Protein AF-A0A4V1ST97-F1 (afdb_monomer)

Foldseek 3Di:
DPPPVVVVVVVVVVVVVLVLLLLLLLVQCVVQNLVRDDLCSSCVSSVHHSVVVCVVPVDSLRSSLVLLVVLLVVLVVLLVVLLVDDALLSSLLSSLVVLLVQVLCVVVVNGGDGRPCLSLLQHDPPSSVVSVVSVVVSLVSLLCSHPDDPDDVSSVVSSVLSVVSVVVSSCCVVCVVVDDSVCSVVVSVVVSVCSVPNPDDPPDDLDEDADDQDDDDDDPLLLLLLQLQVVQCSRNNLVGRDCCNSCVVVVHDSVSCCVRDVDSVRSVVVSVVVLVVLLVSLLVVLVVDDDDPVRSVSNSVVNSVVCCPDPNRD

Solvent-accessible surface area (backbone atoms only — not comparable to full-atom values): 17421 Å² total; per-residue (Å²): 142,76,62,68,67,54,56,53,52,51,53,53,52,52,48,54,50,51,52,48,50,33,36,30,40,10,52,38,24,66,77,47,37,61,85,61,44,50,60,61,60,30,15,57,72,66,77,45,52,47,69,64,49,48,69,81,31,87,43,68,65,56,44,45,50,53,19,43,51,52,33,52,53,50,55,44,51,44,47,55,61,13,59,73,41,95,45,44,66,58,11,52,48,41,36,49,50,58,48,51,54,48,55,43,33,35,76,71,68,78,44,71,62,65,30,63,68,68,49,51,64,55,47,59,82,70,59,28,59,54,54,51,51,52,49,52,49,45,51,52,53,51,23,42,42,73,48,86,60,92,47,68,69,47,46,53,52,33,45,52,51,30,49,56,52,51,54,52,60,72,49,38,74,81,57,51,78,82,52,58,74,88,46,45,67,60,52,50,53,53,51,50,49,39,73,74,61,51,89,64,62,92,90,68,75,97,75,54,59,73,64,84,81,85,70,84,82,61,62,71,71,52,48,53,50,38,40,47,42,46,41,38,28,73,43,38,36,71,89,58,43,40,69,60,55,40,22,54,75,70,75,47,52,64,68,62,47,59,76,72,42,90,44,72,67,57,47,51,52,49,34,52,49,54,56,49,50,55,52,50,52,39,48,53,53,28,70,72,44,88,79,52,76,64,51,30,50,46,13,29,51,50,28,53,49,50,44,48,76,38,94,86,25,94

pLDDT: mean 91.33, std 8.88, range [42.25, 98.75]

Secondary structure (DSSP, 8-state):
--SHHHHHHHHHHHHHHHHHHHHHHHHHHHHH-TTT--HHHHHHHTT--HHHHHHH-SSHHHHHHHHHHHHHHHHHHHHHHHHTSSSHHHHHHHHHHHHHHHHHHHHTTSS-PPPPGGGGGGSPTTHHHHHHHHHHHHHHHHHHTT---SSHHHHHHHHHHHHHHHHHHHHHHHHHTTS-GGGHHHHHHHHHHHHHH-SSPTT----PPPP--------HHHHHHHHHHHHHHHHHHHHH--HHHHHHHTT--HHHHHTT-S-HHHHHHHHHHHHHHHHHHHHHHHHHSSS-HHHHHHHHHHHHHHHHHSTT--

Structure (mmCIF, N/CA/C/O backbone):
data_AF-A0A4V1ST97-F1
#
_entry.id   AF-A0A4V1ST97-F1
#
loop_
_atom_site.group_PDB
_atom_site.id
_atom_site.type_symbol
_atom_site.label_atom_id
_atom_site.label_alt_id
_atom_site.label_comp_id
_atom_site.label_asym_id
_atom_site.label_entity_id
_atom_site.label_seq_id
_atom_site.pdbx_PDB_ins_code
_atom_site.Cartn_x
_atom_site.Cartn_y
_atom_site.Cartn_z
_atom_site.occupancy
_atom_site.B_iso_or_equiv
_atom_site.auth_seq_id
_atom_site.auth_comp_id
_atom_site.auth_asym_id
_atom_site.auth_atom_id
_atom_site.pdbx_PDB_model_num
ATOM 1 N N . MET A 1 1 ? -16.572 -13.196 47.255 1.00 42.25 1 MET A N 1
ATOM 2 C CA . MET A 1 1 ? -15.752 -13.273 46.024 1.00 42.25 1 MET A CA 1
ATOM 3 C C . MET A 1 1 ? -16.662 -13.083 44.815 1.00 42.25 1 MET A C 1
ATOM 5 O O . MET A 1 1 ? -17.379 -14.012 44.498 1.00 42.25 1 MET A O 1
ATOM 9 N N . ASN A 1 2 ? -16.751 -11.876 44.236 1.00 53.81 2 ASN A N 1
ATOM 10 C CA . ASN A 1 2 ? -17.522 -11.606 42.994 1.00 53.81 2 ASN A CA 1
ATOM 11 C C . ASN A 1 2 ? -17.154 -10.260 42.313 1.00 53.81 2 ASN A C 1
ATOM 13 O O . ASN A 1 2 ? -17.861 -9.780 41.429 1.00 53.81 2 ASN A O 1
ATOM 17 N N . ALA A 1 3 ? -16.078 -9.605 42.764 1.00 52.62 3 ALA A N 1
ATOM 18 C CA . ALA A 1 3 ? -15.623 -8.306 42.267 1.00 52.62 3 ALA A CA 1
ATOM 19 C C . ALA A 1 3 ? -14.627 -8.368 41.082 1.00 52.62 3 ALA A C 1
ATOM 21 O O . ALA A 1 3 ? -14.776 -7.533 40.190 1.00 52.62 3 ALA A O 1
ATOM 22 N N . PRO A 1 4 ? -13.660 -9.315 41.006 1.00 54.69 4 PRO A N 1
ATOM 23 C CA . PRO A 1 4 ? -12.694 -9.322 39.901 1.00 54.69 4 PRO A CA 1
ATOM 24 C C . PRO A 1 4 ? -13.344 -9.649 38.544 1.00 54.69 4 PRO A C 1
ATOM 26 O O . PRO A 1 4 ? -13.102 -8.928 37.579 1.00 54.69 4 PRO A O 1
ATOM 29 N N . ASP A 1 5 ? -14.278 -10.608 38.492 1.00 54.38 5 ASP A N 1
ATOM 30 C CA . ASP A 1 5 ? -14.970 -11.002 37.249 1.00 54.38 5 ASP A CA 1
ATOM 31 C C . ASP A 1 5 ? -15.802 -9.873 36.617 1.00 54.38 5 ASP A C 1
ATOM 33 O O . ASP A 1 5 ? -15.864 -9.733 35.393 1.00 54.38 5 ASP A O 1
ATOM 37 N N . LYS A 1 6 ? -16.439 -9.017 37.432 1.00 53.97 6 LYS A N 1
ATOM 38 C CA . LYS A 1 6 ? -17.244 -7.894 36.917 1.00 53.97 6 LYS A CA 1
ATOM 39 C C . LYS A 1 6 ? -16.376 -6.794 36.310 1.00 53.97 6 LYS A C 1
ATOM 41 O O . LYS A 1 6 ? -16.739 -6.267 35.259 1.00 53.97 6 LYS A O 1
ATOM 46 N N . ILE A 1 7 ? -15.242 -6.474 36.934 1.00 62.41 7 ILE A N 1
ATOM 47 C CA . ILE A 1 7 ? -14.297 -5.466 36.427 1.00 62.41 7 ILE A CA 1
ATOM 48 C C . ILE A 1 7 ? -13.662 -5.964 35.123 1.00 62.41 7 ILE A C 1
ATOM 50 O O . ILE A 1 7 ? -13.643 -5.235 34.133 1.00 62.41 7 ILE A O 1
ATOM 54 N N . GLU A 1 8 ? -13.250 -7.232 35.078 1.00 61.81 8 GLU A N 1
ATOM 55 C CA . GLU A 1 8 ? -12.668 -7.844 33.882 1.00 61.81 8 GLU A CA 1
ATOM 56 C C . GLU A 1 8 ? -13.669 -7.906 32.711 1.00 61.81 8 GLU A C 1
ATOM 58 O O . GLU A 1 8 ? -13.323 -7.590 31.569 1.00 61.81 8 GLU A O 1
ATOM 63 N N . SER A 1 9 ? -14.943 -8.216 32.989 1.00 69.44 9 SER A N 1
ATOM 64 C CA . SER A 1 9 ? -16.011 -8.206 31.977 1.00 69.44 9 SER A CA 1
ATOM 65 C C . SER A 1 9 ? -16.294 -6.806 31.405 1.00 69.44 9 SER A C 1
ATOM 67 O O . SER A 1 9 ? -16.550 -6.662 30.205 1.00 69.44 9 SER A O 1
ATOM 69 N N . GLY A 1 10 ? -16.204 -5.762 32.240 1.00 73.94 10 GLY A N 1
ATOM 70 C CA . GLY A 1 10 ? -16.387 -4.367 31.836 1.00 73.94 10 GLY A CA 1
ATOM 71 C C . GLY A 1 10 ? -15.286 -3.897 30.886 1.00 73.94 10 GLY A C 1
ATOM 72 O O . GLY A 1 10 ? -15.583 -3.319 29.839 1.00 73.94 10 GLY A O 1
ATOM 73 N N . THR A 1 11 ? -14.033 -4.231 31.201 1.00 85.12 11 THR A N 1
ATOM 74 C CA . THR A 1 11 ? -12.863 -3.916 30.368 1.00 85.12 11 THR A CA 1
ATOM 75 C C . THR A 1 11 ? -12.911 -4.643 29.024 1.00 85.12 11 THR A C 1
ATOM 77 O O . THR A 1 11 ? -12.711 -4.016 27.985 1.00 85.12 11 THR A O 1
ATOM 80 N N . LYS A 1 12 ? -13.273 -5.936 29.005 1.00 87.38 12 LYS A N 1
ATOM 81 C CA . LYS A 1 12 ? -13.432 -6.707 27.755 1.00 87.38 12 LYS A CA 1
ATOM 82 C C . LYS A 1 12 ? -14.499 -6.104 26.839 1.00 87.38 12 LYS A C 1
ATOM 84 O O . LYS A 1 12 ? -14.273 -5.941 25.642 1.00 87.38 12 LYS A O 1
ATOM 89 N N . ARG A 1 13 ? -15.652 -5.715 27.395 1.00 88.31 13 ARG A N 1
ATOM 90 C CA . ARG A 1 13 ? -16.735 -5.086 26.619 1.00 88.31 13 ARG A CA 1
ATOM 91 C C . ARG A 1 13 ? -16.350 -3.702 26.095 1.00 88.31 13 ARG A C 1
ATOM 93 O O . ARG A 1 13 ? -16.740 -3.351 24.983 1.00 88.31 13 ARG A O 1
ATOM 100 N N . PHE A 1 14 ? -15.619 -2.919 26.888 1.00 90.62 14 PHE A N 1
ATOM 101 C CA . PHE A 1 14 ? -15.090 -1.622 26.464 1.00 90.62 14 PHE A CA 1
ATOM 102 C C . PHE A 1 14 ? -14.120 -1.784 25.288 1.00 90.62 14 PHE A C 1
ATOM 104 O O . PHE A 1 14 ? -14.282 -1.109 24.273 1.00 90.62 14 PHE A O 1
ATOM 111 N N . GLN A 1 15 ? -13.181 -2.728 25.385 1.00 91.25 15 GLN A N 1
ATOM 112 C CA . GLN A 1 15 ? -12.212 -2.994 24.326 1.00 91.25 15 GLN A CA 1
ATOM 113 C C . GLN A 1 15 ? -12.890 -3.470 23.037 1.00 91.25 15 GLN A C 1
ATOM 115 O O . GLN A 1 15 ? -12.657 -2.886 21.986 1.00 91.25 15 GLN A O 1
ATOM 120 N N . ALA A 1 16 ? -13.817 -4.430 23.122 1.00 91.06 16 ALA A N 1
ATOM 121 C CA . ALA A 1 16 ? -14.549 -4.920 21.952 1.00 91.06 16 ALA A CA 1
ATOM 122 C C . ALA A 1 16 ? -15.328 -3.803 21.230 1.00 91.06 16 ALA A C 1
ATOM 124 O O . ALA A 1 16 ? -15.373 -3.755 20.002 1.00 91.06 16 ALA A O 1
ATOM 125 N N . LYS A 1 17 ? -15.922 -2.866 21.985 1.00 93.75 17 LYS A N 1
ATOM 126 C CA . LYS A 1 17 ? -16.579 -1.687 21.401 1.00 93.75 17 LYS A CA 1
ATOM 127 C C . LYS A 1 17 ? -15.582 -0.743 20.743 1.00 93.75 17 LYS A C 1
ATOM 129 O O . LYS A 1 17 ? -15.856 -0.258 19.648 1.00 93.75 17 LYS A O 1
ATOM 134 N N . ARG A 1 18 ? -14.450 -0.476 21.398 1.00 95.12 18 ARG A N 1
ATOM 135 C CA . ARG A 1 18 ? -13.381 0.350 20.832 1.00 95.12 18 ARG A CA 1
ATOM 1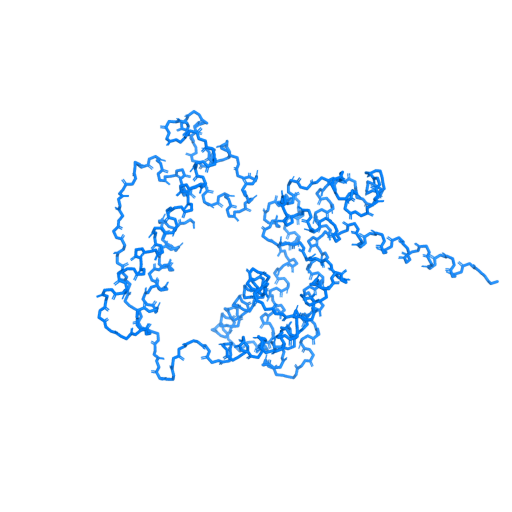36 C C . ARG A 1 18 ? -12.871 -0.252 19.522 1.00 95.12 18 ARG A C 1
ATOM 138 O O . ARG A 1 18 ? -12.770 0.470 18.539 1.00 95.12 18 ARG A O 1
ATOM 145 N N . ASP A 1 19 ? -12.639 -1.559 19.485 1.00 93.62 19 ASP A N 1
ATOM 146 C CA . ASP A 1 19 ? -12.159 -2.265 18.295 1.00 93.62 19 ASP A CA 1
ATOM 147 C C . ASP A 1 19 ? -13.182 -2.227 17.153 1.00 93.62 19 ASP A C 1
ATOM 149 O O . ASP A 1 19 ? -12.803 -1.996 16.007 1.00 93.62 19 ASP A O 1
ATOM 153 N N . ALA A 1 20 ? -14.479 -2.358 17.454 1.00 93.75 20 ALA A N 1
ATOM 154 C CA . ALA A 1 20 ? -15.537 -2.196 16.457 1.00 93.75 20 ALA A CA 1
ATOM 155 C C . ALA A 1 20 ? -15.582 -0.770 15.878 1.00 93.75 20 ALA A C 1
ATOM 157 O O . ALA A 1 20 ? -15.740 -0.601 14.669 1.00 93.75 20 ALA A O 1
ATOM 158 N N . ILE A 1 21 ? -15.417 0.257 16.724 1.00 96.56 21 ILE A N 1
ATOM 159 C CA . ILE A 1 21 ? -15.344 1.662 16.287 1.00 96.56 21 ILE A CA 1
ATOM 160 C C . ILE A 1 21 ? -14.135 1.879 15.372 1.00 96.56 21 ILE A C 1
ATOM 162 O O . ILE A 1 21 ? -14.281 2.512 14.329 1.00 96.56 21 ILE A O 1
ATOM 166 N N . LEU A 1 22 ? -12.965 1.343 15.730 1.00 96.88 22 LEU A N 1
ATOM 167 C CA . LEU A 1 22 ? -11.753 1.455 14.912 1.00 96.88 22 LEU A CA 1
ATOM 168 C C . LEU A 1 22 ? -11.894 0.747 13.565 1.00 96.88 22 LEU A C 1
ATOM 170 O O . LEU A 1 22 ? -11.537 1.317 12.540 1.00 96.88 22 LEU A O 1
ATOM 174 N N . ALA A 1 23 ? -12.487 -0.445 13.549 1.00 94.44 23 ALA A N 1
ATOM 175 C CA . ALA A 1 23 ? -12.747 -1.182 12.320 1.00 94.44 23 ALA A CA 1
ATOM 176 C C . ALA A 1 23 ? -13.698 -0.417 11.378 1.00 94.44 23 ALA A C 1
ATOM 178 O O . ALA A 1 23 ? -13.473 -0.347 10.176 1.00 94.44 23 ALA A O 1
ATOM 179 N N . ALA A 1 24 ? -14.733 0.229 11.918 1.00 95.75 24 ALA A N 1
ATOM 180 C CA . ALA A 1 24 ? -15.611 1.083 11.120 1.00 95.75 24 ALA A CA 1
ATOM 181 C C . ALA A 1 24 ? -14.968 2.401 10.682 1.00 95.75 24 ALA A C 1
ATOM 183 O O . ALA A 1 24 ? -15.324 2.930 9.628 1.00 95.75 24 ALA A O 1
ATOM 184 N N . ALA A 1 25 ? -14.049 2.939 11.483 1.00 96.62 25 ALA A N 1
ATOM 185 C CA . ALA A 1 25 ? -13.235 4.079 11.093 1.00 96.62 25 ALA A CA 1
ATOM 186 C C . ALA A 1 25 ? -12.309 3.716 9.930 1.00 96.62 25 ALA A C 1
ATOM 188 O O . ALA A 1 25 ? -12.238 4.490 8.985 1.00 96.62 25 ALA A O 1
ATOM 189 N N . ALA A 1 26 ? -11.682 2.537 9.944 1.00 95.75 26 ALA A N 1
ATOM 190 C CA . ALA A 1 26 ? -10.875 2.042 8.831 1.00 95.75 26 ALA A CA 1
ATOM 191 C C . ALA A 1 26 ? -11.676 1.985 7.520 1.00 95.75 26 ALA A C 1
ATOM 193 O O . ALA A 1 26 ? -11.249 2.578 6.532 1.00 95.75 26 ALA A O 1
ATOM 194 N N . ASP A 1 27 ? -12.878 1.395 7.530 1.00 94.38 27 ASP A N 1
ATOM 195 C CA . ASP A 1 27 ? -13.746 1.379 6.342 1.00 94.38 27 ASP A CA 1
ATOM 196 C C . ASP A 1 27 ? -14.077 2.805 5.859 1.00 94.38 27 ASP A C 1
ATOM 198 O O . ASP A 1 27 ? -14.011 3.112 4.669 1.00 94.38 27 ASP A O 1
ATOM 202 N N . ALA A 1 28 ? -14.418 3.705 6.791 1.00 94.50 28 ALA A N 1
ATOM 203 C CA . ALA A 1 28 ? -14.733 5.091 6.459 1.00 94.50 28 ALA A CA 1
ATOM 204 C C . ALA A 1 28 ? -13.517 5.828 5.875 1.00 94.50 28 ALA A C 1
ATOM 206 O O . ALA A 1 28 ? -13.668 6.569 4.910 1.00 94.50 28 ALA A O 1
ATOM 207 N N . ILE A 1 29 ? -12.318 5.612 6.417 1.00 93.94 29 ILE A N 1
ATOM 208 C CA . ILE A 1 29 ? -11.065 6.176 5.900 1.00 93.94 29 ILE A CA 1
ATOM 209 C C . ILE A 1 29 ? -10.809 5.671 4.480 1.00 93.94 29 ILE A C 1
ATOM 211 O O . ILE A 1 29 ? -10.546 6.479 3.595 1.00 93.94 29 ILE A O 1
ATOM 215 N N . ASN A 1 30 ? -10.951 4.370 4.236 1.00 91.69 30 ASN A N 1
ATOM 216 C CA . ASN A 1 30 ? -10.685 3.779 2.924 1.00 91.69 30 ASN A CA 1
ATOM 217 C C . ASN A 1 30 ? -11.635 4.304 1.837 1.00 91.69 30 ASN A C 1
ATOM 219 O O . ASN A 1 30 ? -11.228 4.478 0.692 1.00 91.69 30 ASN A O 1
ATOM 223 N N . GLU A 1 31 ? -12.889 4.597 2.186 1.00 91.00 31 GLU A N 1
ATOM 224 C CA . GLU A 1 31 ? -13.871 5.148 1.244 1.00 91.00 31 GLU A CA 1
ATOM 225 C C . GLU A 1 31 ? -13.776 6.672 1.074 1.00 91.00 31 GLU A C 1
ATOM 227 O O . GLU A 1 31 ? -14.098 7.215 0.015 1.00 91.00 31 GLU A O 1
ATOM 232 N N . GLN A 1 32 ? -13.432 7.396 2.141 1.00 88.00 32 GLN A N 1
ATOM 233 C CA . GLN A 1 32 ? -13.669 8.840 2.241 1.00 88.00 32 GLN A CA 1
ATOM 234 C C . GLN A 1 32 ? -12.437 9.666 2.594 1.00 88.00 32 GLN A C 1
ATOM 236 O O . GLN A 1 32 ? -12.555 10.894 2.654 1.00 88.00 32 GLN A O 1
ATOM 241 N N . SER A 1 33 ? -11.291 9.025 2.777 1.00 89.06 33 SER A N 1
ATOM 242 C CA . SER A 1 33 ? -10.068 9.564 3.361 1.00 89.06 33 SER A CA 1
ATOM 243 C C . SER A 1 33 ? -10.153 9.852 4.864 1.00 89.06 33 SER A C 1
ATOM 245 O O . SER A 1 33 ? -11.224 10.120 5.420 1.00 89.06 33 SER A O 1
ATOM 247 N N . ALA A 1 34 ? -9.002 9.880 5.538 1.00 89.75 34 ALA A N 1
ATOM 248 C CA . ALA A 1 34 ? -8.897 10.236 6.955 1.00 89.75 34 ALA A CA 1
ATOM 249 C C . ALA A 1 34 ? -9.457 11.631 7.249 1.00 89.75 34 ALA A C 1
ATOM 251 O O . ALA A 1 34 ? -10.109 11.859 8.269 1.00 89.75 34 ALA A O 1
ATOM 252 N N . LYS A 1 35 ? -9.278 12.567 6.312 1.00 86.75 35 LYS A N 1
ATOM 253 C CA . LYS A 1 35 ? -9.814 13.924 6.434 1.00 86.75 35 LYS A CA 1
ATOM 254 C C . LYS A 1 35 ? -11.334 13.972 6.256 1.00 86.75 35 LYS A C 1
ATOM 256 O O . LYS A 1 35 ? -11.982 14.793 6.917 1.00 86.75 35 LYS A O 1
ATOM 261 N N . GLY A 1 36 ? -11.877 13.138 5.365 1.00 88.38 36 GLY A N 1
ATOM 262 C CA . GLY A 1 36 ? -13.307 13.073 5.057 1.00 88.38 36 GLY A CA 1
ATOM 263 C C . GLY A 1 36 ? -14.132 12.233 6.033 1.00 88.38 36 GLY A C 1
ATOM 264 O O . GLY A 1 36 ? -15.345 12.413 6.085 1.00 88.38 36 GLY A O 1
ATOM 265 N N . MET A 1 37 ? -13.499 11.376 6.838 1.00 93.62 37 MET A N 1
ATOM 266 C CA . MET A 1 37 ? -14.161 10.594 7.883 1.00 93.62 37 MET A CA 1
ATOM 267 C C . MET A 1 37 ? -14.939 11.483 8.873 1.00 93.62 37 MET A C 1
ATOM 269 O O . MET A 1 37 ? -14.459 12.529 9.325 1.00 93.62 37 MET A O 1
ATOM 273 N N . THR A 1 38 ? -16.132 11.027 9.276 1.00 94.62 38 THR A N 1
ATOM 274 C CA . THR A 1 38 ? -16.966 11.694 10.290 1.00 94.62 38 THR A CA 1
ATOM 275 C C . THR A 1 38 ? -17.419 10.728 11.382 1.00 94.62 38 THR A C 1
ATOM 277 O O . THR A 1 38 ? -17.678 9.553 11.125 1.00 94.62 38 THR A O 1
ATOM 280 N N . PHE A 1 39 ? -17.592 11.225 12.611 1.00 96.88 39 PHE A N 1
ATOM 281 C CA . PHE A 1 39 ? -18.129 10.408 13.706 1.00 96.88 39 PHE A CA 1
ATOM 282 C C . PHE A 1 39 ? -19.551 9.915 13.453 1.00 96.88 39 PHE A C 1
ATOM 284 O O . PHE A 1 39 ? -19.886 8.819 13.888 1.00 96.88 39 PHE A O 1
ATOM 291 N N . ALA A 1 40 ? -20.378 10.700 12.760 1.00 95.88 40 ALA A N 1
ATOM 292 C CA . ALA A 1 40 ? -21.736 10.291 12.420 1.00 95.88 40 ALA A CA 1
ATOM 293 C C . ALA A 1 40 ? -21.730 9.058 11.504 1.00 95.88 40 ALA A C 1
ATOM 295 O O . ALA A 1 40 ? -22.472 8.108 11.751 1.00 95.88 40 ALA A O 1
ATOM 296 N N . ASP A 1 41 ? -20.855 9.045 10.492 1.00 95.25 41 ASP A N 1
ATOM 297 C CA . ASP A 1 41 ? -20.719 7.896 9.600 1.00 95.25 41 ASP A CA 1
ATOM 298 C C . ASP A 1 41 ? -20.174 6.664 10.335 1.00 95.25 41 ASP A C 1
ATOM 300 O O . ASP A 1 41 ? -20.759 5.584 10.259 1.00 95.25 41 ASP A O 1
ATOM 304 N N . VAL A 1 42 ? -19.113 6.837 11.130 1.00 97.00 42 VAL A N 1
ATOM 305 C CA . VAL A 1 42 ? -18.540 5.743 11.929 1.00 97.00 42 VAL A CA 1
ATOM 306 C C . VAL A 1 42 ? -19.580 5.164 12.888 1.00 97.00 42 VAL A C 1
ATOM 308 O O . VAL A 1 42 ? -19.760 3.951 12.922 1.00 97.00 42 VAL A O 1
ATOM 311 N N . ALA A 1 43 ? -20.315 6.010 13.617 1.00 96.38 43 ALA A N 1
ATOM 312 C CA . ALA A 1 43 ? -21.354 5.580 14.549 1.00 96.38 43 ALA A CA 1
ATOM 313 C C . ALA A 1 43 ? -22.442 4.755 13.845 1.00 96.38 43 ALA A C 1
ATOM 315 O O . ALA A 1 43 ? -22.781 3.660 14.298 1.00 96.38 43 ALA A O 1
ATOM 316 N N . ARG A 1 44 ? -22.917 5.232 12.688 1.00 96.31 44 ARG A N 1
ATOM 317 C CA . ARG A 1 44 ? -23.894 4.529 11.849 1.00 96.31 44 ARG A CA 1
ATOM 318 C C . ARG A 1 44 ? -23.398 3.138 11.435 1.00 96.31 44 ARG A C 1
ATOM 320 O O . ARG A 1 44 ? -24.155 2.178 11.551 1.00 96.31 44 ARG A O 1
ATOM 327 N N . ARG A 1 45 ? -22.133 3.005 11.016 1.00 94.25 45 ARG A N 1
ATOM 328 C CA . ARG A 1 45 ? -21.522 1.724 10.593 1.00 94.25 45 ARG A CA 1
ATOM 329 C C . ARG A 1 45 ? -21.422 0.673 11.701 1.00 94.25 45 ARG A C 1
ATOM 331 O O . ARG A 1 45 ? -21.315 -0.512 11.386 1.00 94.25 45 ARG A O 1
ATOM 338 N N . VAL A 1 46 ? -21.418 1.088 12.969 1.00 93.44 46 VAL A N 1
ATOM 339 C CA . VAL A 1 46 ? -21.358 0.186 14.138 1.00 93.44 46 VAL A CA 1
ATOM 340 C C . VAL A 1 46 ? -22.673 0.116 14.916 1.00 93.44 46 VAL A C 1
ATOM 342 O O . VAL A 1 46 ? -22.710 -0.464 16.000 1.00 93.44 46 VAL A O 1
ATOM 345 N N . GLY A 1 47 ? -23.751 0.714 14.397 1.00 93.75 47 GLY A N 1
ATOM 346 C CA . GLY A 1 47 ? -25.050 0.739 15.075 1.00 93.75 47 GLY A CA 1
ATOM 347 C C . GLY A 1 47 ? -25.037 1.509 16.401 1.00 93.75 47 GLY A C 1
ATOM 348 O O . GLY A 1 47 ? -25.786 1.180 17.319 1.00 93.75 47 GLY A O 1
ATOM 349 N N . LEU A 1 48 ? -24.168 2.514 16.528 1.00 93.44 48 LEU A N 1
ATOM 350 C CA . LEU A 1 48 ? -24.079 3.398 17.688 1.00 93.44 48 LEU A CA 1
ATOM 351 C C . LEU A 1 48 ? -24.574 4.806 17.334 1.00 93.44 48 LEU A C 1
ATOM 353 O O . LEU A 1 48 ? -24.722 5.170 16.171 1.00 93.44 48 LEU A O 1
ATOM 357 N N . ASN A 1 49 ? -24.798 5.628 18.358 1.00 94.06 49 ASN A N 1
ATOM 358 C CA . ASN A 1 49 ? -24.982 7.067 18.174 1.00 94.06 49 ASN A CA 1
ATOM 359 C C . ASN A 1 49 ? -23.630 7.802 18.224 1.00 94.06 49 ASN A C 1
ATOM 361 O O . ASN A 1 49 ? -22.650 7.298 18.778 1.00 94.06 49 ASN A O 1
ATOM 365 N N . THR A 1 50 ? -23.584 9.021 17.683 1.00 95.06 50 THR A N 1
ATOM 366 C CA . THR A 1 50 ? -22.369 9.852 17.655 1.00 95.06 50 THR A CA 1
ATOM 367 C C . THR A 1 50 ? -21.786 10.071 19.054 1.00 95.06 50 THR A C 1
ATOM 369 O O . THR A 1 50 ? -20.574 9.985 19.231 1.00 95.06 50 THR A O 1
ATOM 372 N N . THR A 1 51 ? -22.634 10.270 20.069 1.00 94.25 51 THR A N 1
ATOM 373 C CA . THR A 1 51 ? -22.210 10.461 21.468 1.00 94.25 51 THR A CA 1
ATOM 374 C C . THR A 1 51 ? -21.453 9.252 22.029 1.00 94.25 51 THR A C 1
ATOM 376 O O . THR A 1 51 ? -20.540 9.394 22.838 1.00 94.25 51 THR A O 1
ATOM 379 N N . SER A 1 52 ? -21.791 8.043 21.578 1.00 93.06 52 SER A N 1
ATOM 380 C CA . SER A 1 52 ? -21.091 6.821 21.973 1.00 93.06 52 SER A CA 1
ATOM 381 C C . SER A 1 52 ? -19.687 6.775 21.390 1.00 93.06 52 SER A C 1
ATOM 383 O O . SER A 1 52 ? -18.792 6.290 22.064 1.00 93.06 52 SER A O 1
ATOM 385 N N . VAL A 1 53 ? -19.471 7.293 20.178 1.00 95.06 53 VAL A N 1
ATOM 386 C CA . VAL A 1 53 ? -18.133 7.383 19.569 1.00 95.06 53 VAL A CA 1
ATOM 387 C C . VAL A 1 53 ? -17.305 8.473 20.254 1.00 95.06 53 VAL A C 1
ATOM 389 O O . VAL A 1 53 ? -16.150 8.227 20.602 1.00 95.06 53 VAL A O 1
ATOM 392 N N . THR A 1 54 ? -17.907 9.631 20.557 1.00 94.69 54 THR A N 1
ATOM 393 C CA . THR A 1 54 ? -17.219 10.741 21.250 1.00 94.69 54 THR A CA 1
ATOM 394 C C . THR A 1 54 ? -16.843 10.440 22.705 1.00 94.69 54 THR A C 1
ATOM 396 O O . THR A 1 54 ? -16.023 11.140 23.317 1.00 94.69 54 THR A O 1
ATOM 399 N N . TYR A 1 55 ? -17.423 9.384 23.281 1.00 94.62 55 TYR A N 1
ATOM 400 C CA . TYR A 1 55 ? -16.980 8.828 24.554 1.00 94.62 55 TYR A CA 1
ATOM 401 C C . TYR A 1 55 ? -15.577 8.205 24.451 1.00 94.62 55 TYR A C 1
ATOM 403 O O . TYR A 1 55 ? -14.779 8.407 25.363 1.00 94.62 55 TYR A O 1
ATOM 411 N N . TYR A 1 56 ? -15.253 7.523 23.343 1.00 95.94 56 TYR A N 1
ATOM 412 C CA . TYR A 1 56 ? -13.942 6.891 23.125 1.00 95.94 56 TYR A CA 1
ATOM 413 C C . TYR A 1 56 ? -12.921 7.840 22.490 1.00 95.94 56 TYR A C 1
ATOM 415 O O . TYR A 1 56 ? -11.748 7.788 22.847 1.00 95.94 56 TYR A O 1
ATOM 423 N N . PHE A 1 57 ? -13.352 8.705 21.568 1.00 96.62 57 PHE A N 1
ATOM 424 C CA . PHE A 1 57 ? -12.460 9.581 20.802 1.00 96.62 57 PHE A CA 1
ATOM 425 C C . PHE A 1 57 ? -12.999 11.006 20.777 1.00 96.62 57 PHE A C 1
ATOM 427 O O . PHE A 1 57 ? -14.112 11.245 20.317 1.00 96.62 57 PHE A O 1
ATOM 434 N N . LYS A 1 58 ? -12.226 11.975 21.275 1.00 94.38 58 LYS A N 1
ATOM 435 C CA . LYS A 1 58 ? -12.686 13.369 21.363 1.00 94.38 58 LYS A CA 1
ATOM 436 C C . LYS A 1 58 ? -12.641 14.073 20.020 1.00 94.38 58 LYS A C 1
ATOM 438 O O . LYS A 1 58 ? -13.560 14.830 19.707 1.00 94.38 58 LYS A O 1
ATOM 443 N N . ARG A 1 59 ? -11.607 13.804 19.227 1.00 95.00 59 ARG A N 1
ATOM 444 C CA . ARG A 1 59 ? -11.432 14.386 17.901 1.00 95.00 59 ARG A CA 1
ATOM 445 C C . ARG A 1 59 ? -11.405 13.302 16.837 1.00 95.00 59 ARG A C 1
ATOM 447 O O . ARG A 1 59 ? -10.989 12.172 17.090 1.00 95.00 59 ARG A O 1
ATOM 454 N N . LYS A 1 60 ? -11.834 13.653 15.624 1.00 93.44 60 LYS A N 1
ATOM 455 C CA . LYS A 1 60 ? -11.773 12.723 14.489 1.00 93.44 60 LYS A CA 1
ATOM 456 C C . LYS A 1 60 ? -10.328 12.368 14.134 1.00 93.44 60 LYS A C 1
ATOM 458 O O . LYS A 1 60 ? -10.083 11.250 13.700 1.00 93.44 60 LYS A O 1
ATOM 463 N N . GLU A 1 61 ? -9.388 13.288 14.362 1.00 93.56 61 GLU A N 1
ATOM 464 C CA . GLU A 1 61 ? -7.964 13.040 14.136 1.00 93.56 61 GLU A CA 1
ATOM 465 C C . GLU A 1 61 ? -7.432 11.972 15.100 1.00 93.56 61 GLU A C 1
ATOM 467 O O . GLU A 1 61 ? -6.690 11.099 14.665 1.00 93.56 61 GLU A O 1
ATOM 472 N N . ASP A 1 62 ? -7.881 11.971 16.363 1.00 95.31 62 ASP A N 1
ATOM 473 C CA . ASP A 1 62 ? -7.513 10.942 17.348 1.00 95.31 62 ASP A CA 1
ATOM 474 C C . ASP A 1 62 ? -8.041 9.561 16.927 1.00 95.31 62 ASP A C 1
ATOM 476 O O . ASP A 1 62 ? -7.356 8.550 17.069 1.00 95.31 62 ASP A O 1
ATOM 480 N N . LEU A 1 63 ? -9.265 9.515 16.388 1.00 96.69 63 LEU A N 1
ATOM 481 C CA . LEU A 1 63 ? -9.854 8.282 15.866 1.00 96.69 63 LEU A CA 1
ATOM 482 C C . LEU A 1 63 ? -9.099 7.772 14.631 1.00 96.69 63 LEU A C 1
ATOM 484 O O . LEU A 1 63 ? -8.824 6.577 14.539 1.00 96.69 63 LEU A O 1
ATOM 488 N N . ALA A 1 64 ? -8.753 8.664 13.699 1.00 95.81 64 ALA A N 1
ATOM 489 C CA . ALA A 1 64 ? -7.988 8.305 12.508 1.00 95.81 64 ALA A CA 1
ATOM 490 C C . ALA A 1 64 ? -6.587 7.803 12.877 1.00 95.81 64 ALA A C 1
ATOM 492 O O . ALA A 1 64 ? -6.171 6.749 12.400 1.00 95.81 64 ALA A O 1
ATOM 493 N N . ALA A 1 65 ? -5.900 8.507 13.783 1.00 96.69 65 ALA A N 1
ATOM 494 C CA . ALA A 1 65 ? -4.615 8.081 14.319 1.00 96.69 65 ALA A CA 1
ATOM 495 C C . ALA A 1 65 ? -4.724 6.673 14.908 1.00 96.69 65 ALA A C 1
ATOM 497 O O . ALA A 1 65 ? -4.032 5.774 14.445 1.00 96.69 65 ALA A O 1
ATOM 498 N N . ALA A 1 66 ? -5.668 6.439 15.821 1.00 97.00 66 ALA A N 1
ATOM 499 C CA . ALA A 1 66 ? -5.852 5.134 16.449 1.00 97.00 66 ALA A CA 1
ATOM 500 C C . ALA A 1 66 ? -6.187 4.001 15.452 1.00 97.00 66 ALA A C 1
ATOM 502 O O . ALA A 1 66 ? -5.813 2.851 15.687 1.00 97.00 66 ALA A O 1
ATOM 503 N N . ALA A 1 67 ? -6.866 4.296 14.337 1.00 97.12 67 ALA A N 1
ATOM 504 C CA . ALA A 1 67 ? -7.116 3.317 13.275 1.00 97.12 67 ALA A CA 1
ATOM 505 C C . ALA A 1 67 ? -5.829 2.958 12.501 1.00 97.12 67 ALA A C 1
ATOM 507 O O . ALA A 1 67 ? -5.582 1.783 12.204 1.00 97.12 67 ALA A O 1
ATOM 508 N N . PHE A 1 68 ? -4.964 3.942 12.227 1.00 97.31 68 PHE A N 1
ATOM 509 C CA . PHE A 1 68 ? -3.638 3.691 11.654 1.00 97.31 68 PHE A CA 1
ATOM 510 C C . PHE A 1 68 ? -2.729 2.935 12.621 1.00 97.31 68 PHE A C 1
ATOM 512 O O . PHE A 1 68 ? -2.052 1.996 12.214 1.00 97.31 68 PHE A O 1
ATOM 519 N N . GLU A 1 69 ? -2.751 3.283 13.906 1.00 97.44 69 GLU A N 1
ATOM 520 C CA . GLU A 1 69 ? -2.019 2.557 14.945 1.00 97.44 69 GLU A CA 1
ATOM 521 C C . GLU A 1 69 ? -2.431 1.087 15.001 1.00 97.44 69 GLU A C 1
ATOM 523 O O . GLU A 1 69 ? -1.567 0.215 14.972 1.00 97.44 69 GLU A O 1
ATOM 528 N N . GLN A 1 70 ? -3.738 0.803 14.982 1.00 96.50 70 GLN A N 1
ATOM 529 C CA . GLN A 1 70 ? -4.245 -0.569 14.942 1.00 96.50 70 GLN A CA 1
ATOM 530 C C . GLN A 1 70 ? -3.777 -1.315 13.685 1.00 96.50 70 GLN A C 1
ATOM 532 O O . GLN A 1 70 ? -3.445 -2.498 13.756 1.00 96.50 70 GLN A O 1
ATOM 537 N N . THR A 1 71 ? -3.723 -0.636 12.537 1.00 96.44 71 THR A N 1
ATOM 538 C CA . THR A 1 71 ? -3.195 -1.220 11.296 1.00 96.44 71 THR A CA 1
ATOM 539 C C . THR A 1 71 ? -1.714 -1.572 11.437 1.00 96.44 71 THR A C 1
ATOM 541 O O . THR A 1 71 ? -1.309 -2.685 11.103 1.00 96.44 71 THR A O 1
ATOM 544 N N . LEU A 1 72 ? -0.908 -0.658 11.982 1.00 97.69 72 LEU A N 1
ATOM 545 C CA . LEU A 1 72 ? 0.520 -0.870 12.220 1.00 97.69 72 LEU A CA 1
ATOM 546 C C . LEU A 1 72 ? 0.765 -2.013 13.216 1.00 97.69 72 LEU A C 1
ATOM 548 O O . LEU A 1 72 ? 1.625 -2.851 12.961 1.00 97.69 72 LEU A O 1
ATOM 552 N N . ASP A 1 73 ? -0.027 -2.101 14.287 1.00 97.25 73 ASP A N 1
ATOM 553 C CA . ASP A 1 73 ? 0.051 -3.190 15.271 1.00 97.25 73 ASP A CA 1
ATOM 554 C C . ASP A 1 73 ? -0.284 -4.551 14.656 1.00 97.25 73 ASP A C 1
ATOM 556 O O . ASP A 1 73 ? 0.384 -5.549 14.934 1.00 97.25 73 ASP A O 1
ATOM 560 N N . ARG A 1 74 ? -1.288 -4.606 13.773 1.00 95.62 74 ARG A N 1
ATOM 561 C CA . ARG A 1 74 ? -1.629 -5.841 13.056 1.00 95.62 74 ARG A CA 1
ATOM 562 C C . ARG A 1 74 ? -0.528 -6.256 12.085 1.00 95.62 74 ARG A C 1
ATOM 564 O O . ARG A 1 74 ? -0.168 -7.430 12.069 1.00 95.62 74 ARG A O 1
ATOM 571 N N . LEU A 1 75 ? 0.037 -5.322 11.318 1.00 97.06 75 LEU A N 1
ATOM 572 C CA . LEU A 1 75 ? 1.173 -5.613 10.435 1.00 97.06 75 LEU A CA 1
ATOM 573 C C . LEU A 1 75 ? 2.384 -6.112 11.229 1.00 97.06 75 LEU A C 1
ATOM 575 O O . LEU A 1 75 ? 3.012 -7.095 10.840 1.00 97.06 75 LEU A O 1
ATOM 579 N N . ASP A 1 76 ? 2.671 -5.483 12.366 1.00 98.00 76 ASP A N 1
ATOM 580 C CA . ASP A 1 76 ? 3.734 -5.903 13.273 1.00 98.00 76 ASP A CA 1
ATOM 581 C C . ASP A 1 76 ? 3.521 -7.323 13.809 1.00 98.00 76 ASP A C 1
ATOM 583 O O . ASP A 1 76 ? 4.471 -8.106 13.839 1.00 98.00 76 ASP A O 1
ATOM 587 N N . ALA A 1 77 ? 2.293 -7.675 14.198 1.00 97.88 77 ALA A N 1
ATOM 588 C CA . ALA A 1 77 ? 1.958 -9.018 14.667 1.00 97.88 77 ALA A CA 1
ATOM 589 C C . ALA A 1 77 ? 2.123 -10.073 13.560 1.00 97.88 77 ALA A C 1
ATOM 591 O O . ALA A 1 77 ? 2.738 -11.113 13.791 1.00 97.88 77 ALA A O 1
ATOM 592 N N . MET A 1 78 ? 1.650 -9.779 12.344 1.00 97.94 78 MET A N 1
ATOM 593 C CA . MET A 1 78 ? 1.826 -10.658 11.181 1.00 97.94 78 MET A CA 1
ATOM 594 C C . MET A 1 78 ? 3.310 -10.904 10.874 1.00 97.94 78 MET A C 1
ATOM 596 O O . MET A 1 78 ? 3.719 -12.031 10.597 1.00 97.94 78 MET A O 1
ATOM 600 N N . LEU A 1 79 ? 4.130 -9.850 10.934 1.00 98.44 79 LEU A N 1
ATOM 601 C CA . LEU A 1 79 ? 5.572 -9.939 10.706 1.00 98.44 79 LEU A CA 1
ATOM 602 C C . LEU A 1 79 ? 6.291 -10.693 11.827 1.00 98.44 79 LEU A C 1
ATOM 604 O O . LEU A 1 79 ? 7.217 -11.448 11.544 1.00 98.44 79 LEU A O 1
ATOM 608 N N . ALA A 1 80 ? 5.876 -10.514 13.083 1.00 98.31 80 ALA A N 1
ATOM 609 C CA . ALA A 1 80 ? 6.438 -11.243 14.217 1.00 98.31 80 ALA A CA 1
ATOM 610 C C . ALA A 1 80 ? 6.176 -12.752 14.105 1.00 98.31 80 ALA A C 1
ATOM 612 O O . ALA A 1 80 ? 7.078 -13.553 14.340 1.00 98.31 80 ALA A O 1
ATOM 613 N N . GLU A 1 81 ? 4.967 -13.134 13.690 1.00 98.44 81 GLU A N 1
ATOM 614 C CA . GLU A 1 81 ? 4.624 -14.530 13.436 1.00 98.44 81 GLU A CA 1
ATOM 615 C C . GLU A 1 81 ? 5.448 -15.115 12.282 1.00 98.44 81 GLU A C 1
ATOM 617 O O . GLU A 1 81 ? 6.030 -16.192 12.407 1.00 98.44 81 GLU A O 1
ATOM 622 N N . ALA A 1 82 ? 5.551 -14.380 11.173 1.00 98.56 82 ALA A N 1
ATOM 623 C CA . ALA A 1 82 ? 6.368 -14.777 10.036 1.00 98.56 82 ALA A CA 1
ATOM 624 C C . ALA A 1 82 ? 7.844 -14.957 10.420 1.00 98.56 82 ALA A C 1
ATOM 626 O O . ALA A 1 82 ? 8.460 -15.942 10.024 1.00 98.56 82 ALA A O 1
ATOM 627 N N . ALA A 1 83 ? 8.403 -14.054 11.230 1.00 97.69 83 ALA A N 1
ATOM 628 C CA . ALA A 1 83 ? 9.807 -14.069 11.637 1.00 97.69 83 ALA A CA 1
ATOM 629 C C . ALA A 1 83 ? 10.214 -15.295 12.477 1.00 97.69 83 ALA A C 1
ATOM 631 O O . ALA A 1 83 ? 11.404 -15.596 12.556 1.00 97.69 83 ALA A O 1
ATOM 632 N N . ALA A 1 84 ? 9.257 -16.019 13.069 1.00 97.69 84 ALA A N 1
ATOM 633 C CA . ALA A 1 84 ? 9.524 -17.247 13.820 1.00 97.69 84 ALA A CA 1
ATOM 634 C C . ALA A 1 84 ? 9.988 -18.421 12.933 1.00 97.69 84 ALA A C 1
ATOM 636 O O . ALA A 1 84 ? 10.492 -19.421 13.444 1.00 97.69 84 ALA A O 1
ATOM 637 N N . TYR A 1 85 ? 9.828 -18.311 11.611 1.00 98.31 85 TYR A N 1
ATOM 638 C CA . TYR A 1 85 ? 10.235 -19.339 10.659 1.00 98.31 85 TYR A CA 1
ATOM 639 C C . TYR A 1 85 ? 11.750 -19.288 10.374 1.00 98.31 85 TYR A C 1
ATOM 641 O O . TYR A 1 85 ? 12.372 -18.221 10.456 1.00 98.31 85 TYR A O 1
ATOM 649 N N . PRO A 1 86 ? 12.387 -20.434 10.072 1.00 96.81 86 PRO A N 1
ATOM 650 C CA . PRO A 1 86 ? 13.845 -20.549 10.105 1.00 96.81 86 PRO A CA 1
ATOM 651 C C . PRO A 1 86 ? 14.555 -19.843 8.945 1.00 96.81 86 PRO A C 1
ATOM 653 O O . PRO A 1 86 ? 15.647 -19.308 9.143 1.00 96.81 86 PRO A O 1
ATOM 656 N N . ASP A 1 87 ? 13.949 -19.799 7.759 1.00 97.31 87 ASP A N 1
ATOM 657 C CA . ASP A 1 87 ? 14.578 -19.304 6.533 1.00 97.31 87 ASP A CA 1
ATOM 658 C C . ASP A 1 87 ? 13.753 -18.189 5.857 1.00 97.31 87 ASP A C 1
ATOM 660 O O . ASP A 1 87 ? 12.547 -18.080 6.085 1.00 97.31 87 ASP A O 1
ATOM 664 N N . PRO A 1 88 ? 14.375 -17.336 5.021 1.00 97.94 88 PRO A N 1
ATOM 665 C CA . PRO A 1 88 ? 13.675 -16.233 4.366 1.00 97.94 88 PRO A CA 1
ATOM 666 C C . PRO A 1 88 ? 12.448 -16.635 3.545 1.00 97.94 88 PRO A C 1
ATOM 668 O O . PRO A 1 88 ? 11.459 -15.903 3.544 1.00 97.94 88 PRO A O 1
ATOM 671 N N . GLU A 1 89 ? 12.484 -17.773 2.848 1.00 97.75 89 GLU A N 1
ATOM 672 C CA . GLU A 1 89 ? 11.367 -18.181 1.998 1.00 97.75 89 GLU A CA 1
ATOM 673 C C . GLU A 1 89 ? 10.158 -18.578 2.847 1.00 97.75 89 GLU A C 1
ATOM 675 O O . GLU A 1 89 ? 9.043 -18.119 2.584 1.00 97.75 89 GLU A O 1
ATOM 680 N N . SER A 1 90 ? 10.367 -19.388 3.889 1.00 98.38 90 SER A N 1
ATOM 681 C CA . SER A 1 90 ? 9.287 -19.796 4.791 1.00 98.38 90 SER A CA 1
ATOM 682 C C . SER A 1 90 ? 8.711 -18.621 5.587 1.00 98.38 90 SER A C 1
ATOM 684 O O . SER A 1 90 ? 7.496 -18.563 5.781 1.00 98.38 90 SER A O 1
ATOM 686 N N . ARG A 1 91 ? 9.534 -17.627 5.948 1.00 98.75 91 ARG A N 1
ATOM 687 C CA . ARG A 1 91 ? 9.078 -16.359 6.549 1.00 98.75 91 ARG A CA 1
ATOM 688 C C . ARG A 1 91 ? 8.165 -15.568 5.611 1.00 98.75 91 ARG A C 1
ATOM 690 O O . ARG A 1 91 ? 7.062 -15.192 6.005 1.00 98.75 91 ARG A O 1
ATOM 697 N N . VAL A 1 92 ? 8.594 -15.326 4.368 1.00 98.56 92 VAL A N 1
ATOM 698 C CA . VAL A 1 92 ? 7.784 -14.594 3.372 1.00 98.56 92 VAL A CA 1
ATOM 699 C C . VAL A 1 92 ? 6.487 -15.342 3.080 1.00 98.56 92 VAL A C 1
ATOM 701 O O . VAL A 1 92 ? 5.419 -14.728 3.076 1.00 98.56 92 VAL A O 1
ATOM 704 N N . ARG A 1 93 ? 6.559 -16.669 2.913 1.00 98.56 93 ARG A N 1
ATOM 705 C CA . ARG A 1 93 ? 5.374 -17.506 2.722 1.00 98.56 93 ARG A CA 1
ATOM 706 C C . ARG A 1 93 ? 4.409 -17.356 3.889 1.00 98.56 93 ARG A C 1
ATOM 708 O O . ARG A 1 93 ? 3.252 -17.042 3.646 1.00 98.56 93 ARG A O 1
ATOM 715 N N . ARG A 1 94 ? 4.874 -17.480 5.142 1.00 98.62 94 ARG A N 1
ATOM 716 C CA . ARG A 1 94 ? 3.982 -17.330 6.300 1.00 98.62 94 ARG A CA 1
ATOM 717 C C . ARG A 1 94 ? 3.325 -15.955 6.334 1.00 98.62 94 ARG A C 1
ATOM 719 O O . ARG A 1 94 ? 2.122 -15.887 6.557 1.00 98.62 94 ARG A O 1
ATOM 726 N N . TYR A 1 95 ? 4.077 -14.881 6.093 1.00 98.56 95 TYR A N 1
ATOM 727 C CA . TYR A 1 95 ? 3.509 -13.531 6.032 1.00 98.56 95 TYR A CA 1
ATOM 728 C C . TYR A 1 95 ? 2.362 -13.436 5.009 1.00 98.56 95 TYR A C 1
ATOM 730 O O . TYR A 1 95 ? 1.294 -12.907 5.331 1.00 98.56 95 TYR A O 1
ATOM 738 N N . LEU A 1 96 ? 2.549 -13.997 3.808 1.00 98.12 96 LEU A N 1
ATOM 739 C CA . LEU A 1 96 ? 1.500 -14.052 2.787 1.00 98.12 96 LEU A CA 1
ATOM 740 C C . LEU A 1 96 ? 0.318 -14.919 3.217 1.00 98.12 96 LEU A C 1
ATOM 742 O O . LEU A 1 96 ? -0.814 -14.472 3.060 1.00 98.12 96 LEU A O 1
ATOM 746 N N . THR A 1 97 ? 0.551 -16.095 3.804 1.00 98.31 97 THR A N 1
ATOM 747 C CA . THR A 1 97 ? -0.523 -16.967 4.295 1.00 98.31 97 THR A CA 1
ATOM 748 C C . THR A 1 97 ? -1.389 -16.251 5.327 1.00 98.31 97 THR A C 1
ATOM 750 O O . THR A 1 97 ? -2.607 -16.194 5.177 1.00 98.31 97 THR A O 1
ATOM 753 N N . VAL A 1 98 ? -0.775 -15.611 6.331 1.00 98.00 98 VAL A N 1
ATOM 754 C CA . VAL A 1 98 ? -1.505 -14.834 7.350 1.00 98.00 98 VAL A CA 1
ATOM 755 C C . VAL A 1 98 ? -2.323 -13.712 6.697 1.00 98.00 98 VAL A C 1
ATOM 757 O O . VAL A 1 98 ? -3.460 -13.437 7.091 1.00 98.00 98 VAL A O 1
ATOM 760 N N . ASN A 1 99 ? -1.771 -13.067 5.665 1.00 97.50 99 ASN A N 1
ATOM 761 C CA . ASN A 1 99 ? -2.470 -12.037 4.910 1.00 97.50 99 ASN A CA 1
ATOM 762 C C . ASN A 1 99 ? -3.655 -12.594 4.100 1.00 97.50 99 ASN A C 1
ATOM 764 O O . ASN A 1 99 ? -4.736 -12.010 4.132 1.00 97.50 99 ASN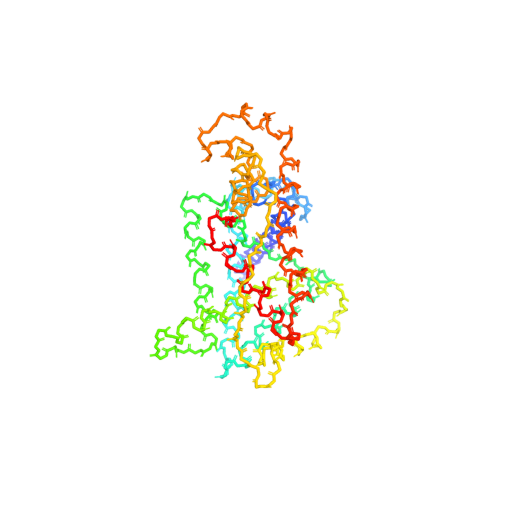 A O 1
ATOM 768 N N . MET A 1 100 ? -3.484 -13.718 3.403 1.00 97.56 100 MET A N 1
ATOM 769 C CA . MET A 1 100 ? -4.538 -14.376 2.624 1.00 97.56 100 MET A CA 1
ATOM 770 C C . MET A 1 100 ? -5.666 -14.886 3.526 1.00 97.56 100 MET A C 1
ATOM 772 O O . MET A 1 100 ? -6.837 -14.660 3.227 1.00 97.56 100 MET A O 1
ATOM 776 N N . GLU A 1 101 ? -5.333 -15.493 4.668 1.00 96.94 101 GLU A N 1
ATOM 777 C CA . GLU A 1 101 ? -6.297 -15.901 5.694 1.00 96.94 101 GLU A CA 1
ATOM 778 C C . GLU A 1 101 ? -7.118 -14.701 6.191 1.00 96.94 101 GLU A C 1
ATOM 780 O O . GLU A 1 101 ? -8.339 -14.800 6.328 1.00 96.94 101 GLU A O 1
ATOM 785 N N . ARG A 1 102 ? -6.471 -13.547 6.411 1.00 95.88 102 ARG A N 1
ATOM 786 C CA . ARG A 1 102 ? -7.160 -12.298 6.761 1.00 95.88 102 ARG A CA 1
ATOM 787 C C . ARG A 1 102 ? -8.125 -11.854 5.666 1.00 95.88 102 ARG A C 1
ATOM 789 O O . ARG A 1 102 ? -9.294 -11.605 5.948 1.00 95.88 102 ARG A O 1
ATOM 796 N N . LEU A 1 103 ? -7.664 -11.778 4.418 1.00 96.00 103 LEU A N 1
ATOM 797 C CA . LEU A 1 103 ? -8.511 -11.375 3.290 1.00 96.00 103 LEU A CA 1
ATOM 798 C C . LEU A 1 103 ? -9.687 -12.345 3.085 1.00 96.00 103 LEU A C 1
ATOM 800 O O . LEU A 1 103 ? -10.783 -11.923 2.720 1.00 96.00 103 LEU A O 1
ATOM 804 N N . ALA A 1 104 ? -9.493 -13.632 3.371 1.00 96.56 104 ALA A N 1
ATOM 805 C CA . ALA A 1 104 ? -10.549 -14.635 3.352 1.00 96.56 104 ALA A CA 1
ATOM 806 C C . ALA A 1 104 ? -11.601 -14.390 4.452 1.00 96.56 104 ALA A C 1
ATOM 808 O O . ALA A 1 104 ? -12.798 -14.458 4.171 1.00 96.56 104 ALA A O 1
ATOM 809 N N . ARG A 1 105 ? -11.179 -14.051 5.682 1.00 96.25 105 ARG A N 1
ATOM 810 C CA . ARG A 1 105 ? -12.096 -13.649 6.769 1.00 96.25 105 ARG A CA 1
ATOM 811 C C . ARG A 1 105 ? -12.901 -12.402 6.404 1.00 96.25 105 ARG A C 1
ATOM 813 O O . ARG A 1 105 ? -14.105 -12.367 6.645 1.00 96.25 105 ARG A O 1
ATOM 820 N N . ILE A 1 106 ? -12.271 -11.420 5.754 1.00 94.25 106 ILE A N 1
ATOM 821 C CA . ILE A 1 106 ? -12.958 -10.214 5.261 1.00 94.25 106 ILE A CA 1
ATOM 822 C C . ILE A 1 106 ? -14.031 -10.579 4.227 1.00 94.25 106 ILE A C 1
ATOM 824 O O . ILE A 1 106 ? -15.177 -10.155 4.358 1.00 94.25 106 ILE A O 1
ATOM 828 N N . ARG A 1 107 ? -13.712 -11.432 3.243 1.00 94.38 107 ARG A N 1
ATOM 829 C CA . ARG A 1 107 ? -14.689 -11.904 2.239 1.00 94.38 107 ARG A CA 1
ATOM 830 C C . ARG A 1 107 ? -15.879 -12.644 2.855 1.00 94.38 107 ARG A C 1
ATOM 832 O O . ARG A 1 107 ? -16.972 -12.573 2.303 1.00 94.38 107 ARG A O 1
ATOM 839 N N . ARG A 1 108 ? -15.681 -13.331 3.984 1.00 94.44 108 ARG A N 1
ATOM 840 C CA . ARG A 1 108 ? -16.747 -14.012 4.742 1.00 94.44 108 ARG A CA 1
ATOM 841 C C . ARG A 1 108 ? -17.499 -13.096 5.718 1.00 94.44 108 ARG A C 1
ATOM 843 O O . ARG A 1 108 ? -18.449 -13.547 6.348 1.00 94.44 108 ARG A O 1
ATOM 850 N N . GLY A 1 109 ? -17.105 -11.827 5.849 1.00 92.94 109 GLY A N 1
ATOM 851 C CA . GLY A 1 109 ? -17.713 -10.877 6.788 1.00 92.94 109 GLY A CA 1
ATOM 852 C C . GLY A 1 109 ? -17.335 -11.108 8.256 1.00 92.94 109 GLY A C 1
ATOM 853 O O . GLY A 1 109 ? -17.992 -10.579 9.149 1.00 92.94 109 GLY A O 1
ATOM 854 N N . GLU A 1 110 ? -16.289 -11.893 8.517 1.00 93.12 110 GLU A N 1
ATOM 855 C CA . GLU A 1 110 ? -15.794 -12.219 9.863 1.00 93.12 110 GLU A CA 1
ATOM 856 C C . GLU A 1 110 ? -14.841 -11.138 10.404 1.00 93.12 110 GLU A C 1
ATOM 858 O O . GLU A 1 110 ? -14.649 -11.011 11.613 1.00 93.12 110 GLU A O 1
ATOM 863 N N . GLU A 1 111 ? -14.237 -10.356 9.510 1.00 90.81 111 GLU A N 1
ATOM 864 C CA . GLU A 1 111 ? -13.274 -9.297 9.812 1.00 90.81 111 GLU A CA 1
ATOM 865 C C . GLU A 1 111 ? -13.521 -8.089 8.885 1.00 90.81 111 GLU A C 1
ATOM 867 O O . GLU A 1 111 ? -14.082 -8.238 7.802 1.00 90.81 111 GLU A O 1
ATOM 872 N N . ARG A 1 112 ? -13.119 -6.884 9.304 1.00 90.44 112 ARG A N 1
ATOM 873 C CA . ARG A 1 112 ? -13.122 -5.663 8.473 1.00 90.44 112 ARG A CA 1
ATOM 874 C C . ARG A 1 112 ? -11.699 -5.287 8.070 1.00 90.44 112 ARG A C 1
ATOM 876 O O . ARG A 1 112 ? -10.744 -5.712 8.725 1.00 90.44 112 ARG A O 1
ATOM 883 N N . ASP A 1 113 ? -11.571 -4.495 7.013 1.00 90.81 113 ASP A N 1
ATOM 884 C CA . ASP A 1 113 ? -10.271 -4.161 6.434 1.00 90.81 113 ASP A CA 1
ATOM 885 C C . ASP A 1 113 ? -9.433 -3.232 7.334 1.00 90.81 113 ASP A C 1
ATOM 887 O O . ASP A 1 113 ? -9.906 -2.661 8.320 1.00 90.81 113 ASP A O 1
ATOM 891 N N . PHE A 1 114 ? -8.150 -3.112 7.008 1.00 91.31 114 PHE A N 1
ATOM 892 C CA . PHE A 1 114 ? -7.234 -2.161 7.630 1.00 91.31 114 PHE A CA 1
ATOM 893 C C . PHE A 1 114 ? -7.477 -0.750 7.108 1.00 91.31 114 PHE A C 1
ATOM 895 O O . PHE A 1 114 ? -7.970 -0.573 5.999 1.00 91.31 114 PHE A O 1
ATOM 902 N N . ALA A 1 115 ? -7.059 0.261 7.869 1.00 93.88 115 ALA A N 1
ATOM 903 C CA . ALA A 1 115 ? -6.988 1.616 7.338 1.00 93.88 115 ALA A CA 1
ATOM 904 C C . ALA A 1 115 ? -5.782 1.706 6.389 1.00 93.88 115 ALA A C 1
ATOM 906 O O . ALA A 1 115 ? -4.647 1.452 6.800 1.00 93.88 115 ALA A O 1
ATOM 907 N N . ILE A 1 116 ? -6.008 2.065 5.124 1.00 89.69 116 ILE A N 1
ATOM 908 C CA . ILE A 1 116 ? -4.938 2.180 4.127 1.00 89.69 116 ILE A CA 1
ATOM 909 C C . ILE A 1 116 ? -3.960 3.281 4.556 1.00 89.69 116 ILE A C 1
ATOM 911 O O . ILE A 1 116 ? -4.332 4.434 4.769 1.00 89.69 116 ILE A O 1
ATOM 915 N N . LEU A 1 117 ? -2.676 2.927 4.662 1.00 90.81 117 LEU A N 1
ATOM 916 C CA . LEU A 1 117 ? -1.642 3.794 5.238 1.00 90.81 117 LEU A CA 1
ATOM 917 C C . LEU A 1 117 ? -1.224 4.971 4.339 1.00 90.81 117 LEU A C 1
ATOM 919 O O . LEU A 1 117 ? -0.457 5.818 4.791 1.00 90.81 117 LEU A O 1
ATOM 923 N N . SER A 1 118 ? -1.706 5.070 3.094 1.00 84.56 118 SER A N 1
ATOM 924 C CA . SER A 1 118 ? -1.412 6.217 2.216 1.00 84.56 118 SER A CA 1
ATOM 925 C C . SER A 1 118 ? -1.841 7.542 2.851 1.00 84.56 118 SER A C 1
ATOM 927 O O . SER A 1 118 ? -1.101 8.525 2.810 1.00 84.56 118 SER A O 1
ATOM 929 N N . ASP A 1 119 ? -2.989 7.534 3.530 1.00 85.88 119 ASP A N 1
ATOM 930 C CA . ASP A 1 119 ? -3.584 8.703 4.177 1.00 85.88 119 ASP A CA 1
ATOM 931 C C . ASP A 1 119 ? -2.872 9.134 5.463 1.00 85.88 119 ASP A C 1
ATOM 933 O O . ASP A 1 119 ? -3.111 10.231 5.970 1.00 85.88 119 ASP A O 1
ATOM 937 N N . LEU A 1 120 ? -1.934 8.326 5.964 1.00 88.38 120 LEU A N 1
ATOM 938 C CA . LEU A 1 120 ? -1.062 8.700 7.076 1.00 88.38 120 LEU A CA 1
ATOM 939 C C . L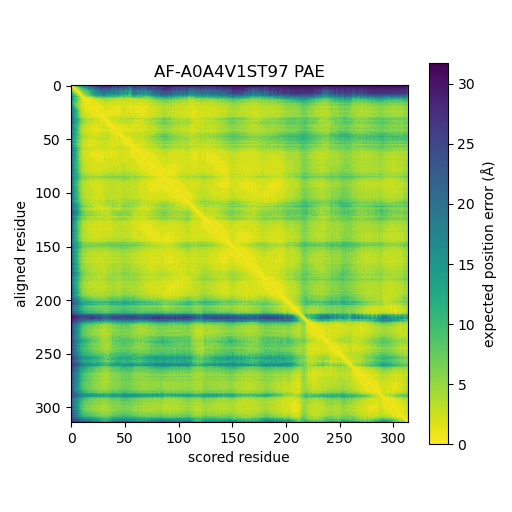EU A 1 120 ? -0.293 9.992 6.747 1.00 88.38 120 LEU A C 1
ATOM 941 O O . LEU A 1 120 ? -0.097 10.841 7.615 1.00 88.38 120 LEU A O 1
ATOM 945 N N . ARG A 1 121 ? 0.079 10.201 5.474 1.00 85.19 121 ARG A N 1
ATOM 946 C CA . ARG A 1 121 ? 0.777 11.416 5.012 1.00 85.19 121 ARG A CA 1
ATOM 947 C C . ARG A 1 121 ? -0.064 12.687 5.139 1.00 85.19 121 ARG A C 1
ATOM 949 O O . ARG A 1 121 ? 0.519 13.766 5.274 1.00 85.19 121 ARG A O 1
ATOM 956 N N . ALA A 1 122 ? -1.390 12.554 5.149 1.00 84.19 122 ALA A N 1
ATOM 957 C CA . ALA A 1 122 ? -2.334 13.655 5.299 1.00 84.19 122 ALA A CA 1
ATOM 958 C C . ALA A 1 122 ? -2.588 14.051 6.768 1.00 84.19 122 ALA A C 1
ATOM 960 O O . ALA A 1 122 ? -3.297 15.029 7.013 1.00 84.19 122 ALA A O 1
ATOM 961 N N . MET A 1 123 ? -2.027 13.313 7.735 1.00 90.25 123 MET A N 1
ATOM 962 C CA . MET A 1 123 ? -2.076 13.665 9.156 1.00 90.25 123 MET A CA 1
ATOM 963 C C . MET A 1 123 ? -1.228 14.908 9.459 1.00 90.25 123 MET A C 1
ATOM 965 O O . MET A 1 123 ? -0.313 15.260 8.715 1.00 90.25 123 MET A O 1
ATOM 969 N N . GLU A 1 124 ? -1.507 15.563 10.583 1.00 90.25 124 GLU A N 1
ATOM 970 C CA . GLU A 1 124 ? -0.765 16.744 11.040 1.00 90.25 124 GLU A CA 1
ATOM 971 C C . GLU A 1 124 ? 0.258 16.383 12.127 1.00 90.25 124 GLU A C 1
ATOM 973 O O . GLU A 1 124 ? 0.143 15.364 12.817 1.00 90.25 124 GLU A O 1
ATOM 978 N N . ASP A 1 125 ? 1.287 17.216 12.275 1.00 92.19 125 ASP A N 1
ATOM 979 C CA . ASP A 1 125 ? 2.263 17.073 13.353 1.00 92.19 125 ASP A CA 1
ATOM 980 C C . ASP A 1 125 ? 1.653 17.395 14.730 1.00 92.19 125 ASP A C 1
ATOM 982 O O . ASP A 1 125 ? 0.786 18.264 14.828 1.00 92.19 125 ASP A O 1
ATOM 986 N N . PRO A 1 126 ? 2.108 16.733 15.816 1.00 94.25 126 PRO A N 1
ATOM 987 C CA . PRO A 1 126 ? 3.210 15.759 15.879 1.00 94.25 126 PRO A CA 1
ATOM 988 C C . PRO A 1 126 ? 2.825 14.319 15.491 1.00 94.25 126 PRO A C 1
ATOM 990 O O . PRO A 1 126 ? 3.713 13.501 15.250 1.00 94.25 126 PRO A O 1
ATOM 993 N N . VAL A 1 127 ? 1.528 14.016 15.389 1.00 94.19 127 VAL A N 1
ATOM 994 C CA . VAL A 1 127 ? 0.994 12.658 15.178 1.00 94.19 127 VAL A CA 1
ATOM 995 C C . VAL A 1 127 ? 1.520 12.027 13.885 1.00 94.19 127 VAL A C 1
ATOM 997 O O . VAL A 1 127 ? 1.901 10.856 13.876 1.00 94.19 127 VAL A O 1
ATOM 1000 N N . LYS A 1 128 ? 1.610 12.801 12.793 1.00 94.00 128 LYS A N 1
ATOM 1001 C CA . LYS A 1 128 ? 2.191 12.336 11.520 1.00 94.00 128 LYS A CA 1
ATOM 1002 C C . LYS A 1 128 ? 3.593 11.752 11.711 1.00 94.00 128 LYS A C 1
ATOM 1004 O O . LYS A 1 128 ? 3.865 10.659 11.215 1.00 94.00 128 LYS A O 1
ATOM 1009 N N . ARG A 1 129 ? 4.486 12.448 12.425 1.00 95.75 129 ARG A N 1
ATOM 1010 C CA . ARG A 1 129 ? 5.863 11.977 12.664 1.00 95.75 129 ARG A CA 1
ATOM 1011 C C . ARG A 1 129 ? 5.906 10.682 13.468 1.00 95.75 129 ARG A C 1
ATOM 1013 O O . ARG A 1 129 ? 6.688 9.800 13.123 1.00 95.75 129 ARG A O 1
ATOM 1020 N N . GLU A 1 130 ? 5.064 10.551 14.485 1.00 96.44 130 GLU A N 1
ATOM 1021 C CA . GLU A 1 130 ? 4.988 9.345 15.319 1.00 96.44 130 GLU A CA 1
ATOM 1022 C C . GLU A 1 130 ? 4.508 8.130 14.514 1.00 96.44 130 GLU A C 1
ATOM 1024 O O . GLU A 1 130 ? 5.146 7.074 14.529 1.00 96.44 130 GLU A O 1
ATOM 1029 N N . LEU A 1 131 ? 3.438 8.294 13.730 1.00 96.75 131 LEU A N 1
ATOM 1030 C CA . LEU A 1 131 ? 2.920 7.241 12.853 1.00 96.75 131 LEU A CA 1
ATOM 1031 C C . LEU A 1 131 ? 3.931 6.851 11.764 1.00 96.75 131 LEU A C 1
ATOM 1033 O O . LEU A 1 131 ? 4.112 5.663 11.491 1.00 96.75 131 LEU A O 1
ATOM 1037 N N . LEU A 1 132 ? 4.633 7.824 11.170 1.00 95.88 132 LEU A N 1
ATOM 1038 C CA . LEU A 1 132 ? 5.690 7.553 10.190 1.00 95.88 132 LEU A CA 1
ATOM 1039 C C . LEU A 1 132 ? 6.856 6.778 10.808 1.00 95.88 132 LEU A C 1
ATOM 1041 O O . LEU A 1 132 ? 7.420 5.907 10.147 1.00 95.88 132 LEU A O 1
ATOM 1045 N N . GLU A 1 133 ? 7.221 7.056 12.059 1.00 97.12 133 GLU A N 1
ATOM 1046 C CA . GLU A 1 133 ? 8.277 6.306 12.738 1.00 97.12 133 GLU A CA 1
ATOM 1047 C C . GLU A 1 133 ? 7.860 4.860 13.022 1.00 97.12 133 GLU A C 1
ATOM 1049 O O . GLU A 1 133 ? 8.629 3.928 12.771 1.00 97.12 133 GLU A O 1
ATOM 1054 N N . ARG A 1 134 ? 6.608 4.641 13.438 1.00 97.69 134 ARG A N 1
ATOM 1055 C CA . ARG A 1 134 ? 6.052 3.287 13.573 1.00 97.69 134 ARG A CA 1
ATOM 1056 C C . ARG A 1 134 ? 6.029 2.547 12.233 1.00 97.69 134 ARG A C 1
ATOM 1058 O O . ARG A 1 134 ? 6.455 1.395 12.173 1.00 97.69 134 ARG A O 1
ATOM 1065 N N . TRP A 1 135 ? 5.636 3.214 11.146 1.00 97.19 135 TRP A N 1
ATOM 1066 C CA . TRP A 1 135 ? 5.705 2.649 9.795 1.00 97.19 135 TRP A CA 1
ATOM 1067 C C . TRP A 1 135 ? 7.136 2.267 9.386 1.00 97.19 135 TRP A C 1
ATOM 1069 O O . TRP A 1 135 ? 7.361 1.170 8.874 1.00 97.19 135 TRP A O 1
ATOM 1079 N N . ARG A 1 136 ? 8.140 3.109 9.675 1.00 96.88 136 ARG A N 1
ATOM 1080 C CA . ARG A 1 136 ? 9.556 2.745 9.470 1.00 96.88 136 ARG A CA 1
ATOM 1081 C C . ARG A 1 136 ? 9.956 1.518 10.290 1.00 96.88 136 ARG A C 1
ATOM 1083 O O . ARG A 1 136 ? 10.791 0.735 9.842 1.00 96.88 136 ARG A O 1
ATOM 1090 N N . GLY A 1 137 ? 9.389 1.342 11.483 1.00 97.94 137 GLY A N 1
ATOM 1091 C CA . GLY A 1 137 ? 9.530 0.131 12.295 1.00 97.94 137 GLY A CA 1
ATOM 1092 C C . GLY A 1 137 ? 9.005 -1.119 11.584 1.00 97.94 137 GLY A C 1
ATOM 1093 O O . GLY A 1 137 ? 9.761 -2.079 11.422 1.00 97.94 137 GLY A O 1
ATOM 1094 N N . VAL A 1 138 ? 7.762 -1.070 11.092 1.00 98.06 138 VAL A N 1
ATOM 1095 C CA . VAL A 1 138 ? 7.142 -2.139 10.286 1.00 98.06 138 VAL A CA 1
ATOM 1096 C C . VAL A 1 138 ? 8.017 -2.466 9.076 1.00 98.06 138 VAL A C 1
ATOM 1098 O O . VAL A 1 138 ? 8.403 -3.615 8.883 1.00 98.06 138 VAL A O 1
ATOM 1101 N N . PHE A 1 139 ? 8.435 -1.455 8.310 1.00 98.06 139 PHE A N 1
ATOM 1102 C CA . PHE A 1 139 ? 9.291 -1.651 7.139 1.00 98.06 139 PHE A CA 1
ATOM 1103 C C . PHE A 1 139 ? 10.636 -2.311 7.489 1.00 98.06 139 PHE A C 1
ATOM 1105 O O . PHE A 1 139 ? 11.085 -3.233 6.804 1.00 98.06 139 PHE A O 1
ATOM 1112 N N . ARG A 1 140 ? 11.281 -1.888 8.588 1.00 97.88 140 ARG A N 1
ATOM 1113 C CA . ARG A 1 140 ? 12.516 -2.521 9.080 1.00 97.88 140 ARG A CA 1
ATOM 1114 C C . ARG A 1 140 ? 12.301 -3.991 9.441 1.00 97.88 140 ARG A C 1
ATOM 1116 O O . ARG A 1 140 ? 13.174 -4.802 9.130 1.00 97.88 140 ARG A O 1
ATOM 1123 N N . LYS A 1 141 ? 11.166 -4.341 10.054 1.00 98.12 141 LYS A N 1
ATOM 1124 C CA . LYS A 1 141 ? 10.807 -5.737 10.351 1.00 98.12 141 LYS A CA 1
ATOM 1125 C C . LYS A 1 141 ? 10.543 -6.535 9.076 1.00 98.12 141 LYS A C 1
ATOM 1127 O O . LYS A 1 141 ? 11.075 -7.633 8.953 1.00 98.12 141 LYS A O 1
ATOM 1132 N N . THR A 1 142 ? 9.845 -5.978 8.089 1.00 98.56 142 THR A N 1
ATOM 1133 C CA . THR A 1 142 ? 9.680 -6.629 6.779 1.00 98.56 142 THR A CA 1
ATOM 1134 C C . THR A 1 142 ? 11.027 -6.909 6.119 1.00 98.56 142 THR A C 1
ATOM 1136 O O . THR A 1 142 ? 11.284 -8.025 5.679 1.00 98.56 142 THR A O 1
ATOM 1139 N N . ARG A 1 143 ? 11.944 -5.935 6.105 1.00 98.50 143 ARG A N 1
ATOM 1140 C CA . ARG A 1 143 ? 13.310 -6.138 5.594 1.00 98.50 143 ARG A CA 1
ATOM 1141 C C . ARG A 1 143 ? 14.047 -7.260 6.326 1.00 98.50 143 ARG A C 1
ATOM 1143 O O . ARG A 1 143 ? 14.815 -7.992 5.709 1.00 98.50 143 ARG A O 1
ATOM 1150 N N . SER A 1 144 ? 13.803 -7.414 7.626 1.00 97.69 144 SER A N 1
ATOM 1151 C CA . SER A 1 144 ? 14.443 -8.449 8.443 1.00 97.69 144 SER A CA 1
ATOM 1152 C C . SER A 1 144 ? 14.002 -9.879 8.110 1.00 97.69 144 SER A C 1
ATOM 1154 O O . SER A 1 144 ? 14.674 -10.821 8.530 1.00 97.69 144 SER A O 1
ATOM 1156 N N . LEU A 1 145 ? 12.947 -10.074 7.302 1.00 98.44 145 LEU A N 1
ATOM 1157 C CA . LEU A 1 145 ? 12.548 -11.409 6.839 1.00 98.44 145 LEU A CA 1
ATOM 1158 C C . LEU A 1 145 ? 13.692 -12.115 6.085 1.00 98.44 145 LEU A C 1
ATOM 1160 O O . LEU A 1 145 ? 13.848 -13.328 6.215 1.00 98.44 145 LEU A O 1
ATOM 1164 N N . TRP A 1 146 ? 14.568 -11.364 5.406 1.00 98.12 146 TRP A N 1
ATOM 1165 C CA . TRP A 1 146 ? 15.760 -11.889 4.722 1.00 98.12 146 TRP A CA 1
ATOM 1166 C C . TRP A 1 146 ? 17.002 -12.054 5.612 1.00 98.12 146 TRP A C 1
ATOM 1168 O O . TRP A 1 146 ? 18.048 -12.475 5.128 1.00 98.12 146 TRP A O 1
ATOM 1178 N N . GLY A 1 147 ? 16.890 -11.800 6.917 1.00 96.06 147 GLY A N 1
ATOM 1179 C CA . GLY A 1 147 ? 17.985 -11.933 7.878 1.00 96.06 147 GLY A CA 1
ATOM 1180 C C . GLY A 1 147 ? 18.805 -10.654 8.068 1.00 96.06 147 GLY A C 1
ATOM 1181 O O . GLY A 1 147 ? 18.404 -9.558 7.672 1.00 96.06 147 GLY A O 1
ATOM 1182 N N . ALA A 1 148 ? 19.950 -10.796 8.740 1.00 95.50 148 ALA A N 1
ATOM 1183 C CA . ALA A 1 148 ? 20.876 -9.695 8.979 1.00 95.50 148 ALA A CA 1
ATOM 1184 C C . ALA A 1 148 ? 21.746 -9.466 7.728 1.00 95.50 148 ALA A C 1
ATOM 1186 O O . ALA A 1 148 ? 22.426 -10.402 7.307 1.00 95.50 148 ALA A O 1
ATOM 1187 N N . PRO A 1 149 ? 21.739 -8.262 7.125 1.00 96.44 149 PRO A N 1
ATOM 1188 C CA . PRO A 1 149 ? 22.577 -7.976 5.966 1.00 96.44 149 PRO A CA 1
ATOM 1189 C C . PRO A 1 149 ? 24.052 -7.879 6.373 1.00 96.44 149 PRO A C 1
ATOM 1191 O O . PRO A 1 149 ? 24.383 -7.253 7.382 1.00 96.44 149 PRO A O 1
ATOM 1194 N N . ALA A 1 150 ? 24.945 -8.447 5.567 1.00 97.06 150 ALA A N 1
ATOM 1195 C CA . ALA A 1 150 ? 26.389 -8.411 5.785 1.00 97.06 150 ALA A CA 1
ATOM 1196 C C . ALA A 1 150 ? 27.030 -7.085 5.344 1.00 97.06 150 ALA A C 1
ATOM 1198 O O . ALA A 1 150 ? 28.110 -6.724 5.809 1.00 97.06 150 ALA A O 1
ATOM 1199 N N . ASN A 1 151 ? 26.394 -6.358 4.422 1.00 97.25 151 ASN A N 1
ATOM 1200 C CA . ASN A 1 151 ? 26.927 -5.122 3.853 1.00 97.25 151 ASN A CA 1
ATOM 1201 C C . ASN A 1 151 ? 25.813 -4.176 3.361 1.00 97.25 151 ASN A C 1
ATOM 1203 O O . ASN A 1 151 ? 24.612 -4.455 3.472 1.00 97.25 151 ASN A O 1
ATOM 1207 N N . ARG A 1 152 ? 26.218 -3.019 2.818 1.00 96.81 152 ARG A N 1
ATOM 1208 C CA . ARG A 1 152 ? 25.288 -2.009 2.300 1.00 96.81 152 ARG A CA 1
ATOM 1209 C C . ARG A 1 152 ? 24.470 -2.517 1.110 1.00 96.81 152 ARG A C 1
ATOM 1211 O O . ARG A 1 152 ? 23.263 -2.309 1.104 1.00 96.81 152 ARG A O 1
ATOM 1218 N N . ALA A 1 153 ? 25.096 -3.218 0.166 1.00 97.81 153 ALA A N 1
ATOM 1219 C CA . ALA A 1 153 ? 24.410 -3.742 -1.013 1.00 97.81 153 ALA A CA 1
ATOM 1220 C C . ALA A 1 153 ? 23.312 -4.752 -0.635 1.00 97.81 153 ALA A C 1
ATOM 1222 O O . ALA A 1 153 ? 22.206 -4.686 -1.163 1.00 97.81 153 ALA A O 1
ATOM 1223 N N . GLU A 1 154 ? 23.561 -5.627 0.343 1.00 97.81 154 GLU A N 1
ATOM 1224 C CA . GLU A 1 154 ? 22.524 -6.515 0.883 1.00 97.81 154 GLU A CA 1
ATOM 1225 C C . GLU A 1 154 ? 21.429 -5.752 1.628 1.00 97.81 154 GLU A C 1
ATOM 1227 O O . GLU A 1 154 ? 20.255 -6.097 1.520 1.00 97.81 154 GLU A O 1
ATOM 1232 N N . THR A 1 155 ? 21.783 -4.688 2.354 1.00 97.38 155 THR A N 1
ATOM 1233 C CA . THR A 1 155 ? 20.788 -3.829 3.013 1.00 97.38 155 THR A CA 1
ATOM 1234 C C . THR A 1 155 ? 19.834 -3.208 1.993 1.00 97.38 155 THR A C 1
ATOM 1236 O O . THR A 1 155 ? 18.621 -3.200 2.222 1.00 97.38 155 THR A O 1
ATOM 1239 N N . ASP A 1 156 ? 20.372 -2.714 0.877 1.00 97.56 156 ASP A N 1
ATOM 1240 C CA . ASP A 1 156 ? 19.598 -2.118 -0.211 1.00 97.56 156 ASP A CA 1
ATOM 1241 C C . ASP A 1 156 ? 18.761 -3.187 -0.938 1.00 97.56 156 ASP A C 1
ATOM 1243 O O . ASP A 1 156 ? 17.562 -2.990 -1.139 1.00 97.56 156 ASP A O 1
ATOM 1247 N N . LEU A 1 157 ? 19.331 -4.368 -1.213 1.00 97.44 157 LEU A N 1
ATOM 1248 C CA . LEU A 1 157 ? 18.609 -5.500 -1.807 1.00 97.44 157 LEU A CA 1
ATOM 1249 C C . LEU A 1 157 ? 17.442 -5.974 -0.930 1.00 97.44 157 LEU A C 1
ATOM 1251 O O . LEU A 1 157 ? 16.334 -6.183 -1.425 1.00 97.44 157 LEU A O 1
ATOM 1255 N N . TYR A 1 158 ? 17.656 -6.145 0.376 1.00 98.19 158 TYR A N 1
ATOM 1256 C CA . TYR A 1 158 ? 16.589 -6.550 1.295 1.00 98.19 158 TYR A CA 1
ATOM 1257 C C . TYR A 1 158 ? 15.538 -5.448 1.437 1.00 98.19 158 TYR A C 1
ATOM 1259 O O . TYR A 1 158 ? 14.355 -5.748 1.580 1.00 98.19 158 TYR A O 1
ATOM 1267 N N . GLY A 1 159 ? 15.947 -4.177 1.371 1.00 98.12 159 GLY A N 1
ATOM 1268 C CA . GLY A 1 159 ? 15.028 -3.041 1.310 1.00 98.12 159 GLY A CA 1
ATOM 1269 C C . GLY A 1 159 ? 14.132 -3.093 0.071 1.00 98.12 159 GLY A C 1
ATOM 1270 O O . GLY A 1 159 ? 12.913 -2.993 0.198 1.00 98.12 159 GLY A O 1
ATOM 1271 N N . ALA A 1 160 ? 14.712 -3.329 -1.108 1.00 96.69 160 ALA A N 1
ATOM 1272 C CA . ALA A 1 160 ? 13.963 -3.482 -2.354 1.00 96.69 160 ALA A CA 1
ATOM 1273 C C . ALA A 1 160 ? 12.977 -4.660 -2.284 1.00 96.69 160 ALA A C 1
ATOM 1275 O O . ALA A 1 160 ? 11.804 -4.511 -2.620 1.00 96.69 160 ALA A O 1
ATOM 1276 N N . ARG A 1 161 ? 13.411 -5.813 -1.759 1.00 97.62 161 ARG A N 1
ATOM 1277 C CA . ARG A 1 161 ? 12.538 -6.981 -1.554 1.00 97.62 161 ARG A CA 1
ATOM 1278 C C . ARG A 1 161 ? 11.389 -6.701 -0.582 1.00 97.62 161 ARG A C 1
ATOM 1280 O O . ARG A 1 161 ? 10.262 -7.116 -0.839 1.00 97.62 161 ARG A O 1
ATOM 1287 N N . ALA A 1 162 ? 11.650 -5.970 0.503 1.00 98.19 162 ALA A N 1
ATOM 1288 C CA . ALA A 1 162 ? 10.618 -5.563 1.453 1.00 98.19 162 ALA A CA 1
ATOM 1289 C C . ALA A 1 162 ? 9.573 -4.642 0.812 1.00 98.19 162 ALA A C 1
ATOM 1291 O O . ALA A 1 162 ? 8.382 -4.836 1.047 1.00 98.19 162 ALA A O 1
ATOM 1292 N N . HIS A 1 163 ? 10.003 -3.687 -0.022 1.00 96.81 163 HIS A N 1
ATOM 1293 C CA . HIS A 1 163 ? 9.088 -2.861 -0.812 1.00 96.81 163 HIS A CA 1
ATOM 1294 C C . HIS A 1 163 ? 8.232 -3.719 -1.744 1.00 96.81 163 HIS A C 1
ATOM 1296 O O . HIS A 1 163 ? 7.012 -3.652 -1.660 1.00 96.81 163 HIS A O 1
ATOM 1302 N N . VAL A 1 164 ? 8.844 -4.584 -2.562 1.00 96.38 164 VAL A N 1
ATOM 1303 C CA . VAL A 1 164 ? 8.105 -5.463 -3.487 1.00 96.38 164 VAL A CA 1
ATOM 1304 C C . VAL A 1 164 ? 7.067 -6.309 -2.746 1.00 96.38 164 VAL A C 1
ATOM 1306 O O . VAL A 1 164 ? 5.924 -6.393 -3.196 1.00 96.38 164 VAL A O 1
ATOM 1309 N N . LEU A 1 165 ? 7.428 -6.896 -1.601 1.00 97.69 165 LEU A N 1
ATOM 1310 C CA . LEU A 1 165 ? 6.511 -7.704 -0.797 1.00 97.69 165 LEU A CA 1
ATOM 1311 C C . LEU A 1 165 ? 5.326 -6.883 -0.271 1.00 97.69 165 LEU A C 1
ATOM 1313 O O . LEU A 1 165 ? 4.180 -7.309 -0.418 1.00 97.69 165 LEU A O 1
ATOM 1317 N N . LEU A 1 166 ? 5.587 -5.723 0.338 1.00 96.19 166 LEU A N 1
ATOM 1318 C CA . LEU A 1 166 ? 4.541 -4.874 0.916 1.00 96.19 166 LEU A CA 1
ATOM 1319 C C . LEU A 1 166 ? 3.609 -4.317 -0.157 1.00 96.19 166 LEU A C 1
ATOM 1321 O O . LEU A 1 166 ? 2.396 -4.434 -0.009 1.00 96.19 166 LEU A O 1
ATOM 1325 N N . GLU A 1 167 ? 4.157 -3.785 -1.252 1.00 94.00 167 GLU A N 1
ATOM 1326 C CA . GLU A 1 167 ? 3.354 -3.220 -2.339 1.00 94.00 167 GLU A CA 1
ATOM 1327 C C . GLU A 1 167 ? 2.448 -4.282 -2.969 1.00 94.00 167 GLU A C 1
ATOM 1329 O O . GLU A 1 167 ? 1.246 -4.065 -3.109 1.00 94.00 167 GLU A O 1
ATOM 1334 N N . ASN A 1 168 ? 2.975 -5.480 -3.251 1.00 95.31 168 ASN A N 1
ATOM 1335 C CA . ASN A 1 168 ? 2.141 -6.577 -3.748 1.00 95.31 168 ASN A CA 1
ATOM 1336 C C . ASN A 1 168 ? 1.056 -6.964 -2.739 1.00 95.31 168 ASN A C 1
ATOM 1338 O O . ASN A 1 168 ? -0.083 -7.196 -3.132 1.00 95.31 168 ASN A O 1
ATOM 1342 N N . THR A 1 169 ? 1.385 -6.993 -1.445 1.00 94.88 169 THR A N 1
ATOM 1343 C CA . THR A 1 169 ? 0.444 -7.361 -0.379 1.00 94.88 169 THR A CA 1
ATOM 1344 C C . THR A 1 169 ? -0.695 -6.354 -0.236 1.00 94.88 169 THR A C 1
ATOM 1346 O O . THR A 1 169 ? -1.850 -6.757 -0.093 1.00 94.88 169 THR A O 1
ATOM 1349 N N . PHE A 1 170 ? -0.395 -5.056 -0.309 1.00 92.94 170 PHE A N 1
ATOM 1350 C CA . PHE A 1 170 ? -1.396 -3.990 -0.237 1.00 92.94 170 PHE A CA 1
ATOM 1351 C C . PHE A 1 170 ? -2.266 -3.901 -1.490 1.00 92.94 170 PHE A C 1
ATOM 1353 O O . PHE A 1 170 ? -3.416 -3.482 -1.394 1.00 92.94 170 PHE A O 1
ATOM 1360 N N . TRP A 1 171 ? -1.761 -4.346 -2.643 1.00 93.19 171 TRP A N 1
ATOM 1361 C CA . TRP A 1 171 ? -2.524 -4.389 -3.890 1.00 93.19 171 TRP A CA 1
ATOM 1362 C C . TRP A 1 171 ? -3.360 -5.657 -4.083 1.00 93.19 171 TRP A C 1
ATOM 1364 O O . TRP A 1 171 ? -4.226 -5.664 -4.958 1.00 93.19 171 TRP A O 1
ATOM 1374 N N . LEU A 1 172 ? -3.171 -6.701 -3.265 1.00 95.06 172 LEU A N 1
ATOM 1375 C CA . LEU A 1 172 ? -3.982 -7.926 -3.332 1.00 95.06 172 LEU A CA 1
ATOM 1376 C C . LEU A 1 172 ? -5.496 -7.642 -3.385 1.00 95.06 172 LEU A C 1
ATOM 1378 O O . LEU A 1 172 ? -6.144 -8.158 -4.297 1.00 95.06 172 LEU A O 1
ATOM 1382 N N . PRO A 1 173 ? -6.094 -6.806 -2.508 1.00 92.88 173 PRO A N 1
ATOM 1383 C CA . PRO A 1 173 ? -7.540 -6.571 -2.523 1.00 92.88 173 PRO A CA 1
ATOM 1384 C C . PRO A 1 173 ? -8.071 -6.022 -3.854 1.00 92.88 173 PRO A C 1
ATOM 1386 O O . PRO A 1 173 ? -9.215 -6.296 -4.210 1.00 92.88 173 PRO A O 1
ATOM 1389 N N . ALA A 1 174 ? -7.247 -5.297 -4.619 1.00 91.81 174 ALA A N 1
ATOM 1390 C CA . ALA A 1 174 ? -7.656 -4.689 -5.884 1.00 91.81 174 ALA A CA 1
ATOM 1391 C C . ALA A 1 174 ? -7.946 -5.720 -6.990 1.00 91.81 174 ALA A C 1
ATOM 1393 O O . ALA A 1 174 ? -8.653 -5.416 -7.951 1.00 91.81 174 ALA A O 1
ATOM 1394 N N . TRP A 1 175 ? -7.399 -6.934 -6.888 1.00 94.56 175 TRP A N 1
ATOM 1395 C CA . TRP A 1 175 ? -7.543 -7.955 -7.929 1.00 94.56 175 TRP A CA 1
ATOM 1396 C C . TRP A 1 175 ? -7.918 -9.342 -7.415 1.00 94.56 175 TRP A C 1
ATOM 1398 O O . TRP A 1 175 ? -8.417 -10.151 -8.198 1.00 94.56 175 TRP A O 1
ATOM 1408 N N . LEU A 1 176 ? -7.731 -9.623 -6.125 1.00 95.44 176 LEU A N 1
ATOM 1409 C CA . LEU A 1 176 ? -8.059 -10.913 -5.517 1.00 95.44 176 LEU A CA 1
ATOM 1410 C C . LEU A 1 176 ? -9.573 -11.185 -5.508 1.00 95.44 176 LEU A C 1
ATOM 1412 O O . LEU A 1 176 ? -9.996 -12.333 -5.440 1.00 95.44 176 LEU A O 1
ATOM 1416 N N . THR A 1 177 ? -10.399 -10.147 -5.670 1.00 93.56 177 THR A N 1
ATOM 1417 C CA . THR A 1 177 ? -11.854 -10.257 -5.877 1.00 93.56 177 THR A CA 1
ATOM 1418 C C . THR A 1 177 ? -12.244 -11.079 -7.107 1.00 93.56 177 THR A C 1
ATOM 1420 O O . THR A 1 177 ? -13.377 -11.542 -7.179 1.00 93.56 177 THR A O 1
ATOM 1423 N N . ARG A 1 178 ? -11.313 -11.298 -8.046 1.00 95.88 178 ARG A N 1
ATOM 1424 C CA . ARG A 1 178 ? -11.494 -12.156 -9.228 1.00 95.88 178 ARG A CA 1
ATOM 1425 C C . ARG A 1 178 ? -11.376 -13.657 -8.935 1.00 95.88 178 ARG A C 1
ATOM 1427 O O . ARG A 1 178 ? -11.582 -14.445 -9.851 1.00 95.88 178 ARG A O 1
ATOM 1434 N N . TYR A 1 179 ? -11.017 -14.031 -7.709 1.00 97.06 179 TYR A N 1
ATOM 1435 C CA . TYR A 1 179 ? -10.840 -15.413 -7.271 1.00 97.06 179 TYR A CA 1
ATOM 1436 C C . TYR A 1 179 ? -11.791 -15.740 -6.118 1.00 97.06 179 TYR A C 1
ATOM 1438 O O . TYR A 1 179 ? -12.124 -14.871 -5.292 1.00 97.06 179 TYR A O 1
ATOM 1446 N N . GLU A 1 180 ? -12.198 -17.004 -6.049 1.00 97.06 180 GLU A N 1
ATOM 1447 C CA . GLU A 1 180 ? -12.939 -17.529 -4.906 1.00 97.06 180 GLU A CA 1
ATOM 1448 C C . GLU A 1 180 ? -12.008 -17.801 -3.718 1.00 97.06 180 GLU A C 1
ATOM 1450 O O . GLU A 1 180 ? -10.793 -17.959 -3.855 1.00 97.06 180 GLU A O 1
ATOM 1455 N N . VAL A 1 181 ? -12.573 -17.798 -2.509 1.00 96.69 181 VAL A N 1
ATOM 1456 C CA . VAL A 1 181 ? -11.790 -17.872 -1.261 1.00 96.69 181 VAL A CA 1
ATOM 1457 C C . VAL A 1 181 ? -11.018 -19.191 -1.133 1.00 96.69 181 VAL A C 1
ATOM 1459 O O . VAL A 1 181 ? -9.915 -19.212 -0.588 1.00 96.69 181 VAL A O 1
ATOM 1462 N N . ASP A 1 182 ? -11.571 -20.289 -1.641 1.00 97.00 182 ASP A N 1
ATOM 1463 C CA . ASP A 1 182 ? -10.926 -21.604 -1.677 1.00 97.00 182 ASP A CA 1
ATOM 1464 C C . ASP A 1 182 ? -9.757 -21.676 -2.677 1.00 97.00 182 ASP A C 1
ATOM 1466 O O . ASP A 1 182 ? -8.887 -22.538 -2.547 1.00 97.00 182 ASP A O 1
ATOM 1470 N N . GLU A 1 183 ? -9.664 -20.731 -3.616 1.00 97.75 183 GLU A N 1
ATOM 1471 C CA . GLU A 1 183 ? -8.534 -20.607 -4.537 1.00 97.75 183 GLU A CA 1
ATOM 1472 C C . GLU A 1 183 ? -7.345 -19.835 -3.949 1.00 97.75 183 GLU A C 1
ATOM 1474 O O . GLU A 1 183 ? -6.255 -19.863 -4.527 1.00 97.75 183 GLU A O 1
ATOM 1479 N N . TYR A 1 184 ? -7.501 -19.157 -2.808 1.00 97.62 184 TYR A N 1
ATOM 1480 C CA . TYR A 1 184 ? -6.441 -18.317 -2.235 1.00 97.62 184 TYR A CA 1
ATOM 1481 C C . TYR A 1 184 ? -5.118 -19.071 -2.000 1.00 97.62 184 TYR A C 1
ATOM 1483 O O . TYR A 1 184 ? -4.076 -18.517 -2.355 1.00 97.62 184 TYR A O 1
ATOM 1491 N N . PRO A 1 185 ? -5.097 -20.336 -1.524 1.00 97.44 185 PRO A N 1
ATOM 1492 C CA . PRO A 1 185 ? -3.856 -21.108 -1.426 1.00 97.44 185 PRO A CA 1
ATOM 1493 C C . PRO A 1 185 ? -3.157 -21.312 -2.781 1.00 97.44 185 PRO A C 1
ATOM 1495 O O . PRO A 1 185 ? -1.929 -21.285 -2.867 1.00 97.44 185 PRO A O 1
ATOM 1498 N N . ARG A 1 186 ? -3.928 -21.479 -3.867 1.00 97.88 186 ARG A N 1
ATOM 1499 C CA . ARG A 1 186 ? -3.389 -21.586 -5.233 1.00 97.88 186 ARG A CA 1
ATOM 1500 C C . ARG A 1 186 ? -2.794 -20.256 -5.688 1.00 97.88 186 ARG A C 1
ATOM 1502 O O . ARG A 1 186 ? -1.719 -20.251 -6.285 1.00 97.88 186 ARG A O 1
ATOM 1509 N N . VAL A 1 187 ? -3.475 -19.145 -5.409 1.00 98.00 187 VAL A N 1
ATOM 1510 C CA . VAL A 1 187 ? -2.989 -17.791 -5.721 1.00 98.00 187 VAL A CA 1
ATOM 1511 C C . VAL A 1 187 ? -1.701 -17.486 -4.954 1.00 98.00 187 VAL A C 1
ATOM 1513 O O . VAL A 1 187 ? -0.729 -17.033 -5.555 1.00 98.00 187 VAL A O 1
ATOM 1516 N N . GLU A 1 188 ? -1.656 -17.793 -3.657 1.00 98.06 188 GLU A N 1
ATOM 1517 C CA . GLU A 1 188 ? -0.466 -17.638 -2.815 1.00 98.06 188 GLU A CA 1
ATOM 1518 C C . GLU A 1 188 ? 0.728 -18.418 -3.372 1.00 98.06 188 GLU A C 1
ATOM 1520 O O . GLU A 1 188 ? 1.815 -17.858 -3.509 1.00 98.06 188 GLU A O 1
ATOM 1525 N N . ALA A 1 189 ? 0.527 -19.685 -3.755 1.00 97.94 189 ALA A N 1
ATOM 1526 C CA . ALA A 1 189 ? 1.587 -20.501 -4.341 1.00 97.94 189 ALA A CA 1
ATOM 1527 C C . ALA A 1 189 ? 2.162 -19.866 -5.620 1.00 97.94 189 ALA A C 1
ATOM 1529 O O . ALA A 1 189 ? 3.379 -19.819 -5.790 1.00 97.94 189 ALA A O 1
ATOM 1530 N N . ARG A 1 190 ? 1.306 -19.311 -6.491 1.00 97.00 190 ARG A N 1
ATOM 1531 C CA . ARG A 1 190 ? 1.748 -18.611 -7.710 1.00 97.00 190 ARG A CA 1
ATOM 1532 C C . ARG A 1 190 ? 2.473 -17.306 -7.413 1.00 97.00 190 ARG A C 1
ATOM 1534 O O . ARG A 1 190 ? 3.469 -17.014 -8.068 1.00 97.00 190 ARG A O 1
ATOM 1541 N N . LEU A 1 191 ? 2.018 -16.547 -6.420 1.00 96.62 191 LEU A N 1
ATOM 1542 C CA . LEU A 1 191 ? 2.708 -15.333 -5.988 1.00 96.62 191 LEU A CA 1
ATOM 1543 C C . LEU A 1 191 ? 4.099 -15.657 -5.420 1.00 96.62 191 LEU A C 1
ATOM 1545 O O . LEU A 1 191 ? 5.073 -14.983 -5.748 1.00 96.62 191 LEU A O 1
ATOM 1549 N N . MET A 1 192 ? 4.212 -16.730 -4.632 1.00 97.69 192 MET A N 1
ATOM 1550 C CA . MET A 1 192 ? 5.495 -17.217 -4.124 1.00 97.69 192 MET A CA 1
ATOM 1551 C C . MET A 1 192 ? 6.440 -17.673 -5.237 1.00 97.69 192 MET A C 1
ATOM 1553 O O . MET A 1 192 ? 7.637 -17.413 -5.137 1.00 97.69 192 MET A O 1
ATOM 1557 N N . ASP A 1 193 ? 5.937 -18.311 -6.297 1.00 96.25 193 ASP A N 1
ATOM 1558 C CA . ASP A 1 193 ? 6.766 -18.667 -7.456 1.00 96.25 193 ASP A CA 1
ATOM 1559 C C . ASP A 1 193 ? 7.358 -17.416 -8.122 1.00 96.25 193 ASP A C 1
ATOM 1561 O O . ASP A 1 193 ? 8.558 -17.382 -8.402 1.00 96.25 193 ASP A O 1
ATOM 1565 N N . VAL A 1 194 ? 6.558 -16.355 -8.287 1.00 95.38 194 VAL A N 1
ATOM 1566 C CA . VAL A 1 194 ? 7.035 -15.063 -8.810 1.00 95.38 194 VAL A CA 1
ATOM 1567 C C . VAL A 1 194 ? 8.057 -14.423 -7.869 1.00 95.38 194 VAL A C 1
ATOM 1569 O O . VAL A 1 194 ? 9.079 -13.926 -8.329 1.00 95.38 194 VAL A O 1
ATOM 1572 N N . PHE A 1 195 ? 7.854 -14.455 -6.551 1.00 95.44 195 PHE A N 1
ATOM 1573 C CA . PHE A 1 195 ? 8.846 -13.917 -5.610 1.00 95.44 195 PHE A CA 1
ATOM 1574 C C . PHE A 1 195 ? 10.142 -14.729 -5.559 1.00 95.44 195 PHE A C 1
ATOM 1576 O O . PHE A 1 195 ? 11.207 -14.152 -5.335 1.00 95.44 195 PHE A O 1
ATOM 1583 N N . ARG A 1 196 ? 10.077 -16.048 -5.774 1.00 93.94 196 ARG A N 1
ATOM 1584 C CA . ARG A 1 196 ? 11.258 -16.919 -5.773 1.00 93.94 196 ARG A CA 1
ATOM 1585 C C . ARG A 1 196 ? 12.090 -16.748 -7.040 1.00 93.94 196 ARG A C 1
ATOM 1587 O O . ARG A 1 196 ? 13.316 -16.738 -6.963 1.00 93.94 196 ARG A O 1
ATOM 1594 N N . HIS A 1 197 ? 11.434 -16.644 -8.192 1.00 92.31 197 HIS A N 1
ATOM 1595 C CA . HIS A 1 197 ? 12.096 -16.738 -9.494 1.00 92.31 197 HIS A CA 1
ATOM 1596 C C . HIS A 1 197 ? 12.116 -15.423 -10.279 1.00 92.31 197 HIS A C 1
ATOM 1598 O O . HIS A 1 197 ? 12.847 -15.307 -11.258 1.00 92.31 197 HIS A O 1
ATOM 1604 N N . GLY A 1 198 ? 11.349 -14.425 -9.846 1.00 91.50 198 GLY A N 1
ATOM 1605 C CA . GLY A 1 198 ? 11.065 -13.244 -10.647 1.00 91.50 198 GLY A CA 1
ATOM 1606 C C . GLY A 1 198 ? 10.158 -13.574 -11.834 1.00 91.50 198 GLY A C 1
ATOM 1607 O O . GLY A 1 198 ? 9.505 -14.615 -11.888 1.00 91.50 198 GLY A O 1
ATOM 1608 N N . ILE A 1 199 ? 10.121 -12.650 -12.791 1.00 91.12 199 ILE A N 1
ATOM 1609 C CA . ILE A 1 199 ? 9.342 -12.770 -14.034 1.00 91.12 199 ILE A CA 1
ATOM 1610 C C . ILE A 1 199 ? 10.223 -13.018 -15.269 1.00 91.12 199 ILE A C 1
ATOM 1612 O O . ILE A 1 199 ? 9.706 -13.257 -16.358 1.00 91.12 199 ILE A O 1
ATOM 1616 N N . ALA A 1 200 ? 11.548 -12.947 -15.112 1.00 92.31 200 ALA A N 1
ATOM 1617 C CA . ALA A 1 200 ? 12.505 -13.165 -16.187 1.00 92.31 200 ALA A CA 1
ATOM 1618 C C . ALA A 1 200 ? 12.688 -14.665 -16.458 1.00 92.31 200 ALA A C 1
ATOM 1620 O O . ALA A 1 200 ? 12.748 -15.473 -15.530 1.00 92.31 200 ALA A O 1
ATOM 1621 N N . ALA A 1 201 ? 12.827 -15.046 -17.730 1.00 90.62 201 ALA A N 1
ATOM 1622 C CA . ALA A 1 201 ? 13.207 -16.411 -18.082 1.00 90.62 201 ALA A CA 1
ATOM 1623 C C . ALA A 1 201 ? 14.672 -16.701 -17.674 1.00 90.62 201 ALA A C 1
ATOM 1625 O O . ALA A 1 201 ? 15.485 -15.773 -17.600 1.00 90.62 201 ALA A O 1
ATOM 1626 N N . PRO A 1 202 ? 15.052 -17.973 -17.440 1.00 90.94 202 PRO A N 1
ATOM 1627 C CA . PRO A 1 202 ? 16.430 -18.324 -17.103 1.00 90.94 202 PRO A CA 1
ATOM 1628 C C . PRO A 1 202 ? 17.437 -17.806 -18.139 1.00 90.94 202 PRO A C 1
ATOM 1630 O O . PRO A 1 202 ? 17.237 -17.966 -19.342 1.00 90.94 202 PRO A O 1
ATOM 1633 N N . 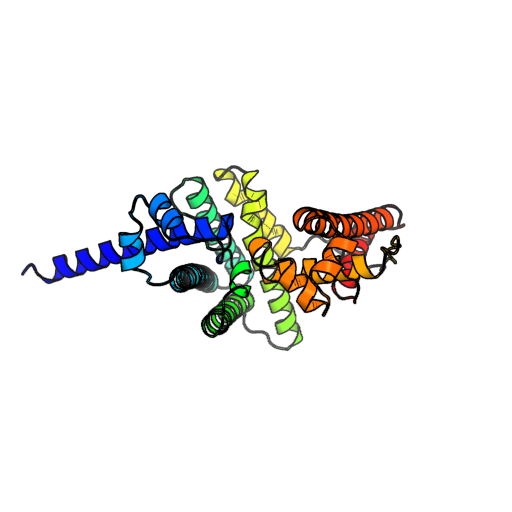GLY A 1 203 ? 18.527 -17.201 -17.664 1.00 90.06 203 GLY A N 1
ATOM 1634 C CA . GLY A 1 203 ? 19.596 -16.664 -18.514 1.00 90.06 203 GLY A CA 1
ATOM 1635 C C . GLY A 1 203 ? 19.327 -15.279 -19.112 1.00 90.06 203 GLY A C 1
ATOM 1636 O O . GLY A 1 203 ? 20.208 -14.750 -19.781 1.00 90.06 203 GLY A O 1
ATOM 1637 N N . GLN A 1 204 ? 18.159 -14.677 -18.865 1.00 92.56 204 GLN A N 1
ATOM 1638 C CA . GLN A 1 204 ? 17.904 -13.283 -19.229 1.00 92.56 204 GLN A CA 1
ATOM 1639 C C . GLN A 1 204 ? 18.654 -12.335 -18.285 1.00 92.56 204 GLN A C 1
ATOM 1641 O O . GLN A 1 204 ? 18.701 -12.554 -17.072 1.00 92.56 204 GLN A O 1
ATOM 1646 N N . SER A 1 205 ? 19.230 -11.273 -18.841 1.00 91.06 205 SER A N 1
ATOM 1647 C CA . SER A 1 205 ? 19.882 -10.193 -18.097 1.00 91.06 205 SER A CA 1
ATOM 1648 C C . SER A 1 205 ? 19.064 -8.913 -18.197 1.00 91.06 205 SER A C 1
ATOM 1650 O O . SER A 1 205 ? 18.416 -8.691 -19.213 1.00 91.06 205 SER A O 1
ATOM 1652 N N . TRP A 1 206 ? 19.140 -8.066 -17.169 1.00 92.81 206 TRP A N 1
ATOM 1653 C CA . TRP A 1 206 ? 18.582 -6.716 -17.222 1.00 92.81 206 TRP A CA 1
ATOM 1654 C C . TRP A 1 206 ? 19.478 -5.809 -18.077 1.00 92.81 206 TRP A C 1
ATOM 1656 O O . TRP A 1 206 ? 20.570 -5.446 -17.630 1.00 92.81 206 TRP A O 1
ATOM 1666 N N . ALA A 1 207 ? 19.048 -5.475 -19.293 1.00 94.56 207 ALA A N 1
ATOM 1667 C CA . ALA A 1 207 ? 19.781 -4.616 -20.229 1.00 94.56 207 ALA A CA 1
ATOM 1668 C C . ALA A 1 207 ? 18.825 -3.760 -21.094 1.00 94.56 207 ALA A C 1
ATOM 1670 O O . ALA A 1 207 ? 18.803 -3.915 -22.314 1.00 94.56 207 ALA A O 1
ATOM 1671 N N . PRO A 1 208 ? 18.024 -2.874 -20.469 1.00 95.69 208 PRO A N 1
ATOM 1672 C CA . PRO A 1 208 ? 16.997 -2.107 -21.164 1.00 95.69 208 PRO A CA 1
ATOM 1673 C C . PRO A 1 208 ? 17.565 -1.014 -22.072 1.00 95.69 208 PRO A C 1
ATOM 1675 O O . PRO A 1 208 ? 18.530 -0.336 -21.710 1.00 95.69 208 PRO A O 1
ATOM 1678 N N . ASP A 1 209 ? 16.863 -0.760 -23.173 1.00 94.31 209 ASP A N 1
ATOM 1679 C CA . ASP A 1 209 ? 17.001 0.453 -23.971 1.00 94.31 209 ASP A CA 1
ATOM 1680 C C . ASP A 1 209 ? 16.016 1.508 -23.438 1.00 94.31 209 ASP A C 1
ATOM 1682 O O . ASP A 1 209 ? 14.819 1.255 -23.301 1.00 94.31 209 ASP A O 1
ATOM 1686 N N . ILE A 1 210 ? 16.502 2.700 -23.086 1.00 94.31 210 ILE A N 1
ATOM 1687 C CA . ILE A 1 210 ? 15.629 3.783 -22.608 1.00 94.31 210 ILE A CA 1
ATOM 1688 C C . ILE A 1 210 ? 15.071 4.534 -23.815 1.00 94.31 210 ILE A C 1
ATOM 1690 O O . ILE A 1 210 ? 15.825 5.092 -24.616 1.00 94.31 210 ILE A O 1
ATOM 1694 N N . PHE A 1 211 ? 13.745 4.573 -23.937 1.00 92.69 211 PHE A N 1
ATOM 1695 C CA . PHE A 1 211 ? 13.076 5.264 -25.031 1.00 92.69 211 PHE A CA 1
ATOM 1696 C C . PHE A 1 211 ? 12.875 6.743 -24.720 1.00 92.69 211 PHE A C 1
ATOM 1698 O O . PHE A 1 211 ? 12.543 7.137 -23.604 1.00 92.69 211 PHE A O 1
ATOM 1705 N N . THR A 1 212 ? 13.008 7.575 -25.749 1.00 90.69 212 THR A N 1
ATOM 1706 C CA . THR A 1 212 ? 12.583 8.973 -25.666 1.00 90.69 212 THR A CA 1
ATOM 1707 C C . THR A 1 212 ? 11.091 9.043 -25.964 1.00 90.69 212 THR A C 1
ATOM 1709 O O . THR A 1 212 ? 10.673 8.765 -27.084 1.00 90.69 212 THR A O 1
ATOM 1712 N N . LEU A 1 213 ? 10.285 9.404 -24.965 1.00 88.69 213 LEU A N 1
ATOM 1713 C CA . LEU A 1 213 ? 8.852 9.615 -25.163 1.00 88.69 213 LEU A CA 1
ATOM 1714 C C . LEU A 1 213 ? 8.605 11.032 -25.705 1.00 88.69 213 LEU A C 1
ATOM 1716 O O . LEU A 1 213 ? 8.761 12.013 -24.962 1.00 88.69 213 LEU A O 1
ATOM 1720 N N . GLU A 1 214 ? 8.213 11.129 -26.979 1.00 79.19 214 GLU A N 1
ATOM 1721 C CA . GLU A 1 214 ? 7.691 12.361 -27.589 1.00 79.19 214 GLU A CA 1
ATOM 1722 C C . GLU A 1 214 ? 6.382 12.760 -26.908 1.00 79.19 214 GLU A C 1
ATOM 1724 O O . GLU A 1 214 ? 5.580 11.896 -26.560 1.00 79.19 214 GLU A O 1
ATOM 1729 N N . HIS A 1 215 ? 6.183 14.048 -26.643 1.00 67.31 215 HIS A N 1
ATOM 1730 C CA . HIS A 1 215 ? 4.9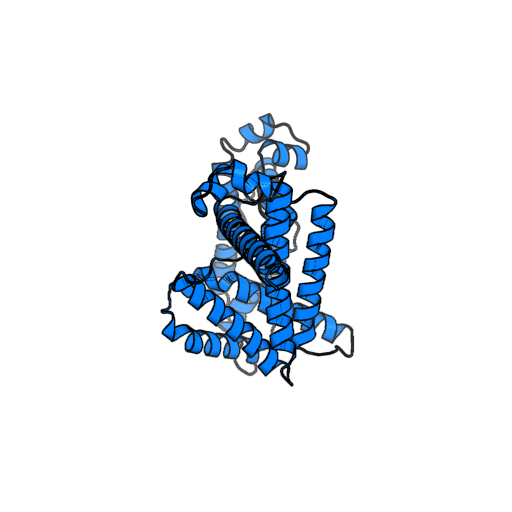55 14.567 -26.042 1.00 67.31 215 HIS A CA 1
ATOM 1731 C C . HIS A 1 215 ? 4.535 15.828 -26.790 1.00 67.31 215 HIS A C 1
ATOM 1733 O O . HIS A 1 215 ? 5.384 16.661 -27.107 1.00 67.31 215 HIS A O 1
ATOM 1739 N N . ASP A 1 216 ? 3.230 15.998 -27.000 1.00 62.25 216 ASP A N 1
ATOM 1740 C CA . ASP A 1 216 ? 2.675 17.315 -27.302 1.00 62.25 216 ASP A CA 1
ATOM 1741 C C . ASP A 1 216 ? 2.963 18.222 -26.100 1.00 62.25 216 ASP A C 1
ATOM 1743 O O . ASP A 1 216 ? 2.464 17.949 -25.006 1.00 62.25 216 ASP A O 1
ATOM 1747 N N . GLU A 1 217 ? 3.777 19.269 -26.277 1.00 58.31 217 GLU A N 1
ATOM 1748 C CA . GLU A 1 217 ? 4.021 20.265 -25.229 1.00 58.31 217 GLU A CA 1
ATOM 1749 C C . GLU A 1 217 ? 2.680 20.918 -24.856 1.00 58.31 217 GLU A C 1
ATOM 1751 O O . GLU A 1 217 ? 2.100 21.654 -25.665 1.00 58.31 217 GLU A O 1
ATOM 1756 N N . PRO A 1 218 ? 2.133 20.663 -23.651 1.00 60.94 218 PRO A N 1
ATOM 1757 C CA . PRO A 1 218 ? 0.968 21.397 -23.192 1.00 60.94 218 PRO A CA 1
ATOM 1758 C C . PRO A 1 218 ? 1.356 22.873 -23.048 1.00 60.94 218 PRO A C 1
ATOM 1760 O O . PRO A 1 218 ? 2.527 23.192 -22.845 1.00 60.94 218 PRO A O 1
ATOM 1763 N N . GLU A 1 219 ? 0.382 23.791 -23.063 1.00 70.81 219 GLU A N 1
ATOM 1764 C CA . GLU A 1 219 ? 0.667 25.169 -22.645 1.00 70.81 219 GLU A CA 1
ATOM 1765 C C . GLU A 1 219 ? 1.428 25.149 -21.302 1.00 70.81 219 GLU A C 1
ATOM 1767 O O . GLU A 1 219 ? 0.935 24.521 -20.356 1.00 70.81 219 GLU A O 1
ATOM 1772 N N . PRO A 1 220 ? 2.588 25.826 -21.175 1.00 71.19 220 PRO A N 1
ATOM 1773 C CA . PRO A 1 220 ? 3.482 25.667 -20.023 1.00 71.19 220 PRO A CA 1
ATOM 1774 C C . PRO A 1 220 ? 2.794 25.851 -18.660 1.00 71.19 220 PRO A C 1
ATOM 1776 O O . PRO A 1 220 ? 3.103 25.160 -17.690 1.00 71.19 220 PRO A O 1
ATOM 1779 N N . GLY A 1 221 ? 1.803 26.751 -18.589 1.00 76.81 221 GLY A N 1
ATOM 1780 C CA . GLY A 1 221 ? 0.992 26.957 -17.388 1.00 76.81 221 GLY A CA 1
ATOM 1781 C C . GLY A 1 221 ? 0.146 25.736 -17.018 1.00 76.81 221 GLY A C 1
ATOM 1782 O O . GLY A 1 221 ? 0.089 25.353 -15.851 1.00 76.81 221 GLY A O 1
ATOM 1783 N N . ARG A 1 222 ? -0.465 25.073 -18.006 1.00 84.19 222 ARG A N 1
ATOM 1784 C CA . ARG A 1 222 ? -1.294 23.882 -17.796 1.00 84.19 222 ARG A CA 1
ATOM 1785 C C . ARG A 1 222 ? -0.463 22.702 -17.302 1.00 84.19 222 ARG A C 1
ATOM 1787 O O . ARG A 1 222 ? -0.908 22.009 -16.389 1.00 84.19 222 ARG A O 1
ATOM 1794 N N . GLU A 1 223 ? 0.729 22.482 -17.854 1.00 84.94 223 GLU A N 1
ATOM 1795 C CA . GLU A 1 223 ? 1.596 21.386 -17.400 1.00 84.94 223 GLU A CA 1
ATOM 1796 C C . GLU A 1 223 ? 2.021 21.555 -15.936 1.00 84.94 223 GLU A C 1
ATOM 1798 O O . GLU A 1 223 ? 1.916 20.607 -15.153 1.00 84.94 223 GLU A O 1
ATOM 1803 N N . ALA A 1 224 ? 2.398 22.771 -15.530 1.00 87.69 224 ALA A N 1
ATOM 1804 C CA . ALA A 1 224 ? 2.749 23.061 -14.141 1.00 87.69 224 ALA A CA 1
ATOM 1805 C C . ALA A 1 224 ? 1.600 22.726 -13.169 1.00 87.69 224 ALA A C 1
ATOM 1807 O O . ALA A 1 224 ? 1.826 22.113 -12.121 1.00 87.69 224 ALA A O 1
ATOM 1808 N N . PHE A 1 225 ? 0.353 23.051 -13.539 1.00 89.56 225 PHE A N 1
ATOM 1809 C CA . PHE A 1 225 ? -0.833 22.663 -12.767 1.00 89.56 225 PHE A CA 1
ATOM 1810 C C . PHE A 1 225 ? -1.011 21.149 -12.667 1.00 89.56 225 PHE A C 1
ATOM 1812 O O . PHE A 1 225 ? -1.324 20.660 -11.582 1.00 89.56 225 PHE A O 1
ATOM 1819 N N . LEU A 1 226 ? -0.793 20.400 -13.750 1.00 89.69 226 LEU A N 1
ATOM 1820 C CA . LEU A 1 226 ? -0.918 18.941 -13.736 1.00 89.69 226 LEU A CA 1
ATOM 1821 C C . LEU A 1 226 ? 0.139 18.282 -12.842 1.00 89.69 226 LEU A C 1
ATOM 1823 O O . LEU A 1 226 ? -0.194 17.365 -12.088 1.00 89.69 226 LEU A O 1
ATOM 1827 N N . LEU A 1 227 ? 1.386 18.760 -12.878 1.00 89.19 227 LEU A N 1
ATOM 1828 C CA . LEU A 1 227 ? 2.470 18.252 -12.031 1.00 89.19 227 LEU A CA 1
ATOM 1829 C C . LEU A 1 227 ? 2.201 18.526 -10.546 1.00 89.19 227 LEU A C 1
ATOM 1831 O O . LEU A 1 227 ? 2.188 17.593 -9.739 1.00 89.19 227 LEU A O 1
ATOM 1835 N N . ALA A 1 228 ? 1.902 19.780 -10.189 1.00 91.12 228 ALA A N 1
ATOM 1836 C CA . ALA A 1 228 ? 1.593 20.157 -8.808 1.00 91.12 228 ALA A CA 1
ATOM 1837 C C . ALA A 1 228 ? 0.345 19.432 -8.277 1.00 91.12 228 ALA A C 1
ATOM 1839 O O . ALA A 1 228 ? 0.324 18.957 -7.140 1.00 91.12 228 ALA A O 1
ATOM 1840 N N . ALA A 1 229 ? -0.694 19.290 -9.105 1.00 91.56 229 ALA A N 1
ATOM 1841 C CA . ALA A 1 229 ? -1.890 18.548 -8.732 1.00 91.56 229 ALA A CA 1
ATOM 1842 C C . ALA A 1 229 ? -1.590 17.068 -8.479 1.00 91.56 229 ALA A C 1
ATOM 1844 O O . ALA A 1 229 ? -2.033 16.535 -7.463 1.00 91.56 229 ALA A O 1
ATOM 1845 N N . THR A 1 230 ? -0.818 16.415 -9.354 1.00 91.00 230 THR A N 1
ATOM 1846 C CA . THR A 1 230 ? -0.470 14.994 -9.200 1.00 91.00 230 THR A CA 1
ATOM 1847 C C . THR A 1 230 ? 0.308 14.758 -7.902 1.00 91.00 230 THR A C 1
ATOM 1849 O O . THR A 1 230 ? -0.054 13.866 -7.133 1.00 91.00 230 THR A O 1
ATOM 1852 N N . ARG A 1 231 ? 1.296 15.611 -7.591 1.00 89.00 231 ARG A N 1
ATOM 1853 C CA . ARG A 1 231 ? 2.043 15.586 -6.317 1.00 89.00 231 ARG A CA 1
ATOM 1854 C C . ARG A 1 231 ? 1.123 15.699 -5.107 1.00 89.00 231 ARG A C 1
ATOM 1856 O O . ARG A 1 231 ? 1.106 14.815 -4.249 1.00 89.00 231 ARG A O 1
ATOM 1863 N N . LEU A 1 232 ? 0.300 16.747 -5.066 1.00 90.06 232 LEU A N 1
ATOM 1864 C CA . LEU A 1 232 ? -0.593 17.008 -3.938 1.00 90.06 232 LEU A CA 1
ATOM 1865 C C . LEU A 1 232 ? -1.666 15.932 -3.760 1.00 90.06 232 LEU A C 1
ATOM 1867 O O . LEU A 1 232 ? -2.038 15.626 -2.627 1.00 90.06 232 LEU A O 1
ATOM 1871 N N . ILE A 1 233 ? -2.181 15.358 -4.850 1.00 88.62 233 ILE A N 1
ATOM 1872 C CA . ILE A 1 233 ? -3.146 14.252 -4.792 1.00 88.62 233 ILE A CA 1
ATOM 1873 C C . ILE A 1 233 ? -2.473 12.995 -4.235 1.00 88.62 233 ILE A C 1
ATOM 1875 O O . ILE A 1 233 ? -3.060 12.341 -3.375 1.00 88.62 233 ILE A O 1
ATOM 1879 N N . ASN A 1 234 ? -1.246 12.685 -4.660 1.00 85.19 234 ASN A N 1
ATOM 1880 C CA . ASN A 1 234 ? -0.490 11.538 -4.153 1.00 85.19 234 ASN A CA 1
ATOM 1881 C C . ASN A 1 234 ? -0.107 11.690 -2.671 1.00 85.19 234 ASN A C 1
ATOM 1883 O O . ASN A 1 234 ? -0.019 10.694 -1.948 1.00 85.19 234 ASN A O 1
ATOM 1887 N N . GLU A 1 235 ? 0.115 12.921 -2.200 1.00 84.81 235 GLU A N 1
ATOM 1888 C CA . GLU A 1 235 ? 0.466 13.182 -0.802 1.00 84.81 235 GLU A CA 1
ATOM 1889 C C . GLU A 1 235 ? -0.756 13.272 0.124 1.00 84.81 235 GLU A C 1
ATOM 1891 O O . GLU A 1 235 ? -0.740 12.725 1.227 1.00 84.81 235 GLU A O 1
ATOM 1896 N N . LEU A 1 236 ? -1.806 13.983 -0.293 1.00 84.50 236 LEU A N 1
ATOM 1897 C CA . LEU A 1 236 ? -2.926 14.367 0.577 1.00 84.50 236 LEU A CA 1
ATOM 1898 C C . LEU A 1 236 ? -4.245 13.666 0.228 1.00 84.50 236 LEU A C 1
ATOM 1900 O O . LEU A 1 236 ? -5.271 13.923 0.871 1.00 84.50 236 LEU A O 1
ATOM 1904 N N . GLY A 1 237 ? -4.244 12.840 -0.816 1.00 82.38 237 GLY A N 1
ATOM 1905 C CA . GLY A 1 237 ? -5.440 12.279 -1.425 1.00 82.38 237 GLY A CA 1
ATOM 1906 C C . GLY A 1 237 ? -6.251 13.321 -2.202 1.00 82.38 237 GLY A C 1
ATOM 1907 O O . GLY A 1 237 ? -6.117 14.539 -2.027 1.00 82.38 237 GLY A O 1
ATOM 1908 N N . TYR A 1 238 ? -7.186 12.840 -3.028 1.00 83.06 238 TYR A N 1
ATOM 1909 C CA . TYR A 1 238 ? -8.051 13.698 -3.846 1.00 83.06 238 TYR A CA 1
ATOM 1910 C C . TYR A 1 238 ? -8.767 14.765 -3.006 1.00 83.06 238 TYR A C 1
ATOM 1912 O O . TYR A 1 238 ? -8.740 15.944 -3.345 1.00 83.06 238 TYR A O 1
ATOM 1920 N N . ARG A 1 239 ? -9.368 14.410 -1.864 1.00 82.00 239 ARG A N 1
ATOM 1921 C CA . ARG A 1 239 ? -10.086 15.384 -1.016 1.00 82.00 239 ARG A CA 1
ATOM 1922 C C . ARG A 1 239 ? -9.153 16.3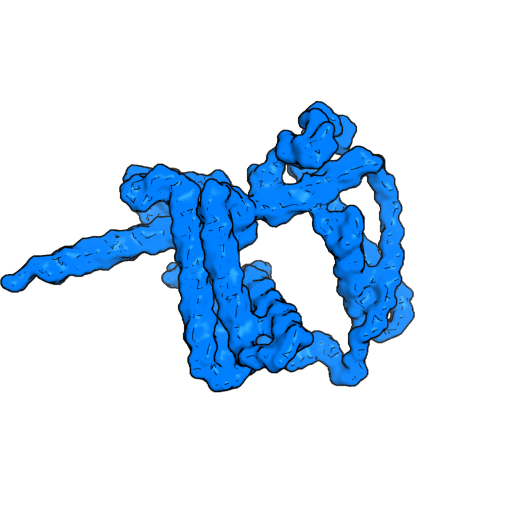87 -0.325 1.00 82.00 239 ARG A C 1
ATOM 1924 O O . ARG A 1 239 ? -9.585 17.498 -0.019 1.00 82.00 239 ARG A O 1
ATOM 1931 N N . GLY A 1 240 ? -7.893 16.022 -0.083 1.00 81.81 240 GLY A N 1
ATOM 1932 C CA . GLY A 1 240 ? -6.906 16.873 0.583 1.00 81.81 240 GLY A CA 1
ATOM 1933 C C . GLY A 1 240 ? -6.278 17.936 -0.323 1.00 81.81 240 GLY A C 1
ATOM 1934 O O . GLY A 1 240 ? -5.953 19.022 0.170 1.00 81.81 240 GLY A O 1
ATOM 1935 N N . ALA A 1 241 ? -6.170 17.660 -1.626 1.00 88.31 241 ALA A N 1
ATOM 1936 C CA . ALA A 1 241 ? -5.622 18.555 -2.646 1.00 88.31 241 ALA A CA 1
ATOM 1937 C C . ALA A 1 241 ? -6.677 19.562 -3.153 1.00 88.31 241 ALA A C 1
ATOM 1939 O O . ALA A 1 241 ? -7.402 19.308 -4.115 1.00 88.31 241 ALA A O 1
ATOM 1940 N N . SER A 1 242 ? -6.854 20.704 -2.481 1.00 89.56 242 SER A N 1
ATOM 1941 C CA . SER A 1 242 ? -7.781 21.748 -2.953 1.00 89.56 242 SER A CA 1
ATOM 1942 C C . SER A 1 242 ? -7.160 22.591 -4.073 1.00 89.56 242 SER A C 1
ATOM 1944 O O . SER A 1 242 ? -5.949 22.784 -4.092 1.00 89.56 242 SER A O 1
ATOM 1946 N N . VAL A 1 243 ? -7.990 23.177 -4.947 1.00 90.94 243 VAL A N 1
ATOM 1947 C CA . VAL A 1 243 ? -7.531 24.129 -5.987 1.00 90.94 243 VAL A CA 1
ATOM 1948 C C . VAL A 1 243 ? -6.679 25.246 -5.381 1.00 90.94 243 VAL A C 1
ATOM 1950 O O . VAL A 1 243 ? -5.664 25.631 -5.945 1.00 90.94 243 VAL A O 1
ATOM 1953 N N . GLN A 1 244 ? -7.053 25.726 -4.191 1.00 90.88 244 GLN A N 1
ATOM 1954 C CA . GLN A 1 244 ? -6.279 26.738 -3.479 1.00 90.88 244 GLN A CA 1
ATOM 1955 C C . GLN A 1 244 ? -4.878 26.244 -3.104 1.00 90.88 244 GLN A C 1
ATOM 1957 O O . GLN A 1 244 ? -3.927 26.991 -3.277 1.00 90.88 244 GLN A O 1
ATOM 1962 N N . LYS A 1 245 ? -4.741 25.010 -2.601 1.00 90.94 245 LYS A N 1
ATOM 1963 C CA . LYS A 1 245 ? -3.428 24.441 -2.264 1.00 90.94 245 LYS A CA 1
ATOM 1964 C C . LYS A 1 245 ? -2.560 24.261 -3.505 1.00 90.94 245 LYS A C 1
ATOM 1966 O O . LYS A 1 245 ? -1.397 24.628 -3.463 1.00 90.94 245 LYS A O 1
ATOM 1971 N N . ILE A 1 246 ? -3.146 23.773 -4.599 1.00 91.25 246 ILE A N 1
ATOM 1972 C CA . ILE A 1 246 ? -2.445 23.586 -5.878 1.00 91.25 246 ILE A CA 1
ATOM 1973 C C . ILE A 1 246 ? -1.945 24.933 -6.416 1.00 91.25 246 ILE A C 1
ATOM 1975 O O . ILE A 1 246 ? -0.774 25.066 -6.753 1.00 91.25 246 ILE A O 1
ATOM 1979 N N . ALA A 1 247 ? -2.800 25.961 -6.431 1.00 91.12 247 ALA A N 1
ATOM 1980 C CA . ALA A 1 247 ? -2.400 27.306 -6.844 1.00 91.12 247 ALA A CA 1
ATOM 1981 C C . ALA A 1 247 ? -1.315 27.896 -5.924 1.00 91.12 247 ALA A C 1
ATOM 1983 O O . ALA A 1 247 ? -0.354 28.492 -6.403 1.00 91.12 247 ALA A O 1
ATOM 1984 N N . SER A 1 248 ? -1.434 27.690 -4.608 1.00 92.31 248 SER A N 1
ATOM 1985 C CA . SER A 1 248 ? -0.427 28.128 -3.640 1.00 92.31 248 SER A CA 1
ATOM 1986 C C . SER A 1 248 ? 0.925 27.438 -3.832 1.00 92.31 248 SER A C 1
ATOM 1988 O O . SER A 1 248 ? 1.942 28.105 -3.693 1.00 92.31 248 SER A O 1
ATOM 1990 N N . GLU A 1 249 ? 0.956 26.152 -4.189 1.00 90.75 249 GLU A N 1
ATOM 1991 C CA . GLU A 1 249 ? 2.205 25.426 -4.467 1.00 90.75 249 GLU A CA 1
ATOM 1992 C C . GLU A 1 249 ? 2.950 25.984 -5.684 1.00 90.75 249 GLU A C 1
ATOM 1994 O O . GLU A 1 249 ? 4.176 26.048 -5.701 1.00 90.75 249 GLU A O 1
ATOM 1999 N N . LEU A 1 250 ? 2.200 26.477 -6.667 1.00 90.25 250 LEU A N 1
ATOM 2000 C CA . LEU A 1 250 ? 2.737 27.141 -7.852 1.00 90.25 250 LEU A CA 1
ATOM 2001 C C . LEU A 1 250 ? 2.999 28.641 -7.652 1.00 90.25 250 LEU A C 1
ATOM 2003 O O . LEU A 1 250 ? 3.422 29.312 -8.588 1.00 90.25 250 LEU A O 1
ATOM 2007 N N . ASN A 1 251 ? 2.752 29.186 -6.456 1.00 91.44 251 ASN A N 1
ATOM 2008 C CA . ASN A 1 251 ? 2.814 30.623 -6.168 1.00 91.44 251 ASN A CA 1
ATOM 2009 C C . ASN A 1 251 ? 1.937 31.482 -7.104 1.00 91.44 251 ASN A C 1
ATOM 2011 O O . ASN A 1 251 ? 2.279 32.622 -7.423 1.00 91.44 251 ASN A O 1
ATOM 2015 N N . VAL A 1 252 ? 0.783 30.957 -7.524 1.00 90.12 252 VAL A N 1
ATOM 2016 C CA . VAL A 1 252 ? -0.188 31.661 -8.376 1.00 90.12 252 VAL A CA 1
ATOM 2017 C C . VAL A 1 252 ? -1.528 31.856 -7.670 1.00 90.12 252 VAL A C 1
ATOM 2019 O O . VAL A 1 252 ? -1.826 31.269 -6.627 1.00 90.12 252 VAL A O 1
ATOM 2022 N N . THR A 1 253 ? -2.372 32.721 -8.233 1.00 89.00 253 THR A N 1
ATOM 2023 C CA . THR A 1 253 ? -3.710 32.960 -7.686 1.00 89.00 253 THR A CA 1
ATOM 2024 C C . THR A 1 253 ? -4.671 31.835 -8.061 1.00 89.00 253 THR A C 1
ATOM 2026 O O . THR A 1 253 ? -4.531 31.180 -9.094 1.00 89.00 253 THR A O 1
ATOM 2029 N N . LYS A 1 254 ? -5.736 31.672 -7.268 1.00 86.44 254 LYS A N 1
ATOM 2030 C CA . LYS A 1 254 ? -6.851 30.784 -7.624 1.00 86.44 254 LYS A CA 1
ATOM 2031 C C . LYS A 1 254 ? -7.495 31.170 -8.966 1.00 86.44 254 LYS A C 1
ATOM 2033 O O . LYS A 1 254 ? -7.994 30.299 -9.661 1.00 86.44 254 LYS A O 1
ATOM 2038 N N . GLY A 1 255 ? -7.471 32.453 -9.340 1.00 86.00 255 GLY A N 1
ATOM 2039 C CA . GLY A 1 255 ? -7.948 32.917 -10.648 1.00 86.00 255 GLY A CA 1
ATOM 2040 C C . GLY A 1 255 ? -7.130 32.347 -11.807 1.00 86.00 255 GLY A C 1
ATOM 2041 O O . GLY A 1 255 ? -7.710 31.908 -12.790 1.00 86.00 255 GLY A O 1
ATOM 2042 N N . SER A 1 256 ? -5.803 32.248 -11.645 1.00 84.31 256 SER A N 1
ATOM 2043 C CA . SER A 1 256 ? -4.895 31.644 -12.634 1.00 84.31 256 SER A CA 1
ATOM 2044 C C . SER A 1 256 ? -5.258 30.201 -12.978 1.00 84.31 256 SER A C 1
ATOM 2046 O O . SER A 1 256 ? -5.093 29.792 -14.119 1.00 84.31 256 SER A O 1
ATOM 2048 N N . PHE A 1 257 ? -5.767 29.436 -12.009 1.00 84.38 257 PHE A N 1
ATOM 2049 C CA . PHE A 1 257 ? -6.221 28.065 -12.242 1.00 84.38 257 PHE A CA 1
ATOM 2050 C C . PHE A 1 257 ? -7.364 28.019 -13.264 1.00 84.38 257 PHE A C 1
ATOM 2052 O O . PHE A 1 257 ? -7.293 27.274 -14.237 1.00 84.38 257 PHE A O 1
ATOM 2059 N N . TYR A 1 258 ? -8.372 28.876 -13.078 1.00 85.56 258 TYR A N 1
ATOM 2060 C CA . TYR A 1 258 ? -9.562 28.923 -13.932 1.00 85.56 258 TYR A CA 1
ATOM 2061 C C . TYR A 1 258 ? -9.308 29.499 -15.329 1.00 85.56 258 TYR A C 1
ATOM 2063 O O . TYR A 1 258 ? -10.199 29.470 -16.167 1.00 85.56 258 TYR A O 1
ATOM 2071 N N . HIS A 1 259 ? -8.103 30.004 -15.603 1.00 82.81 259 HIS A N 1
ATOM 2072 C CA . HIS A 1 259 ? -7.689 30.337 -16.965 1.00 82.81 259 HIS A CA 1
ATOM 2073 C C . HIS A 1 259 ? -7.241 29.110 -17.768 1.00 82.81 259 HIS A C 1
ATOM 2075 O O . HIS A 1 259 ? -7.280 29.157 -18.993 1.00 82.81 259 HIS A O 1
ATOM 2081 N N . HIS A 1 260 ? -6.827 28.028 -17.098 1.00 78.25 260 HIS A N 1
ATOM 2082 C CA . HIS A 1 260 ? -6.348 26.810 -17.755 1.00 78.25 260 HIS A CA 1
ATOM 2083 C C . HIS A 1 260 ? -7.307 25.622 -17.607 1.00 78.25 260 HIS A C 1
ATOM 2085 O O . HIS A 1 260 ? -7.263 24.709 -18.432 1.00 78.25 260 HIS A O 1
ATOM 2091 N N . LEU A 1 261 ? -8.107 25.582 -16.534 1.00 80.25 261 LEU A N 1
ATOM 2092 C CA . LEU A 1 261 ? -8.950 24.442 -16.161 1.00 80.25 261 LEU A CA 1
ATOM 2093 C C . LEU A 1 261 ? -10.235 24.916 -15.471 1.00 80.25 261 LEU A C 1
ATOM 2095 O O . LEU A 1 261 ? -10.171 25.650 -14.484 1.00 80.25 261 LEU A O 1
ATOM 2099 N N . ASP A 1 262 ? -11.396 24.444 -15.925 1.00 80.00 262 ASP A N 1
ATOM 2100 C CA . ASP A 1 262 ? -12.685 24.951 -15.436 1.00 80.00 262 ASP A CA 1
ATOM 2101 C C . ASP A 1 262 ? -13.050 24.370 -14.065 1.00 80.00 262 ASP A C 1
ATOM 2103 O O . ASP A 1 262 ? -13.613 25.054 -13.201 1.00 80.00 262 ASP A O 1
ATOM 2107 N N . ALA A 1 263 ? -12.683 23.110 -13.820 1.00 87.00 263 ALA A N 1
ATOM 2108 C CA . ALA A 1 263 ? -12.986 22.417 -12.575 1.00 87.00 263 ALA A CA 1
ATOM 2109 C C . ALA A 1 263 ? -11.830 21.559 -12.046 1.00 87.00 263 ALA A C 1
ATOM 2111 O O . ALA A 1 263 ? -10.960 21.073 -12.767 1.00 87.00 263 ALA A O 1
ATOM 2112 N N . LYS A 1 264 ? -11.864 21.304 -10.733 1.00 85.94 264 LYS A N 1
ATOM 2113 C CA . LYS A 1 264 ? -10.931 20.376 -10.080 1.00 85.94 264 LYS A CA 1
ATOM 2114 C C . LYS A 1 264 ? -11.066 18.947 -10.619 1.00 85.94 264 LYS A C 1
ATOM 2116 O O . LYS A 1 264 ? -10.069 18.244 -10.720 1.00 85.94 264 LYS A O 1
ATOM 2121 N N . ASP A 1 265 ? -12.279 18.511 -10.940 1.00 87.94 265 ASP A N 1
ATOM 2122 C CA . ASP A 1 265 ? -12.497 17.149 -11.436 1.00 87.94 265 ASP A CA 1
ATOM 2123 C C . ASP A 1 265 ? -11.905 16.973 -12.837 1.00 87.94 265 ASP A C 1
ATOM 2125 O O . ASP A 1 265 ? -11.280 15.953 -13.117 1.00 87.94 265 ASP A O 1
ATOM 2129 N N . GLU A 1 266 ? -11.982 18.006 -13.675 1.00 87.12 266 GLU A N 1
ATOM 2130 C CA . GLU A 1 266 ? -11.320 18.030 -14.981 1.00 87.12 266 GLU A CA 1
ATOM 2131 C C . GLU A 1 266 ? -9.797 18.025 -14.859 1.00 87.12 266 GLU A C 1
ATOM 2133 O O . GLU A 1 266 ? -9.135 17.291 -15.590 1.00 87.12 266 GLU A O 1
ATOM 2138 N N . LEU A 1 267 ? -9.235 18.780 -13.904 1.00 88.25 267 LEU A N 1
ATOM 2139 C CA . LEU A 1 267 ? -7.805 18.716 -13.582 1.00 88.25 267 LEU A CA 1
ATOM 2140 C C . LEU A 1 267 ? -7.381 17.278 -13.267 1.00 88.25 267 LEU A C 1
ATOM 2142 O O . LEU A 1 267 ? -6.374 16.806 -13.779 1.00 88.25 267 LEU A O 1
ATOM 2146 N N . VAL A 1 268 ? -8.151 16.578 -12.436 1.00 87.62 268 VAL A N 1
ATOM 2147 C CA . VAL A 1 268 ? -7.835 15.208 -12.012 1.00 87.62 268 VAL A CA 1
ATOM 2148 C C . VAL A 1 268 ? -7.916 14.240 -13.187 1.00 87.62 268 VAL A C 1
ATOM 2150 O O . VAL A 1 268 ? -7.005 13.436 -13.373 1.00 87.62 268 VAL A O 1
ATOM 2153 N N . ILE A 1 269 ? -8.959 14.344 -14.014 1.00 90.19 269 ILE A N 1
ATOM 2154 C CA . ILE A 1 269 ? -9.077 13.557 -15.249 1.00 90.19 269 ILE A CA 1
ATOM 2155 C C . ILE A 1 269 ? -7.874 13.822 -16.161 1.00 90.19 269 ILE A C 1
ATOM 2157 O O . ILE A 1 269 ? -7.296 12.878 -16.694 1.00 90.19 269 ILE A O 1
ATOM 2161 N N . ALA A 1 270 ? -7.454 15.081 -16.302 1.00 90.25 270 ALA A N 1
ATOM 2162 C CA . ALA A 1 270 ? -6.289 15.444 -17.098 1.00 90.25 270 ALA A CA 1
ATOM 2163 C C . ALA A 1 270 ? -4.976 14.885 -16.517 1.00 90.25 270 ALA A C 1
ATOM 2165 O O . ALA A 1 270 ? -4.141 14.416 -17.288 1.00 90.25 270 ALA A O 1
ATOM 2166 N N . CYS A 1 271 ? -4.804 14.862 -15.189 1.00 90.25 271 CYS A N 1
ATOM 2167 C CA . CYS A 1 271 ? -3.665 14.208 -14.535 1.00 90.25 271 CYS A CA 1
ATOM 2168 C C . CYS A 1 271 ? -3.622 12.707 -14.861 1.00 90.25 271 CYS A C 1
ATOM 2170 O O . CYS A 1 271 ? -2.590 12.212 -15.307 1.00 90.25 271 CYS A O 1
ATOM 2172 N N . TYR A 1 272 ? -4.746 11.992 -14.705 1.00 89.81 272 TYR A N 1
ATOM 2173 C CA . TYR A 1 272 ? -4.825 10.565 -15.044 1.00 89.81 272 TYR A CA 1
ATOM 2174 C C . TYR A 1 272 ? -4.562 10.309 -16.523 1.00 89.81 272 TYR A C 1
ATOM 2176 O O . TYR A 1 272 ? -3.805 9.401 -16.857 1.00 89.81 272 TYR A O 1
ATOM 2184 N N . LYS A 1 273 ? -5.162 11.120 -17.402 1.00 90.62 273 LYS A N 1
ATOM 2185 C CA . LYS A 1 273 ? -4.955 11.011 -18.843 1.00 90.62 273 LYS A CA 1
ATOM 2186 C C . LYS A 1 273 ? -3.471 11.158 -19.181 1.00 90.62 273 LYS A C 1
ATOM 2188 O O . LYS A 1 273 ? -2.930 10.276 -19.826 1.00 90.62 273 LYS A O 1
ATOM 2193 N N . ARG A 1 274 ? -2.794 12.184 -18.648 1.00 88.62 274 ARG A N 1
ATOM 2194 C CA . ARG A 1 274 ? -1.345 12.377 -18.826 1.00 88.62 274 ARG A CA 1
ATOM 2195 C C . ARG A 1 274 ? -0.546 11.149 -18.382 1.00 88.62 274 ARG A C 1
ATOM 2197 O O . ARG A 1 274 ? 0.314 10.688 -19.121 1.00 88.62 274 ARG A O 1
ATOM 2204 N N . SER A 1 275 ? -0.824 10.605 -17.195 1.00 88.81 275 SER A N 1
ATOM 2205 C CA . SER A 1 275 ? -0.125 9.410 -16.700 1.00 88.81 275 SER A CA 1
ATOM 2206 C C . SER A 1 275 ? -0.362 8.177 -17.577 1.00 88.81 275 SER A C 1
ATOM 2208 O O . SER A 1 275 ? 0.574 7.419 -17.818 1.00 88.81 275 SER A O 1
ATOM 2210 N N . PHE A 1 276 ? -1.586 7.966 -18.066 1.00 91.69 276 PHE A N 1
ATOM 2211 C CA . PHE A 1 276 ? -1.890 6.843 -18.954 1.00 91.69 276 PHE A CA 1
ATOM 2212 C C . PHE A 1 276 ? -1.330 7.024 -20.360 1.00 91.69 276 PHE A C 1
ATOM 2214 O O . PHE A 1 276 ? -0.867 6.040 -20.930 1.00 91.69 276 PHE A O 1
ATOM 2221 N N . ASP A 1 277 ? -1.322 8.246 -20.889 1.00 91.69 277 ASP A N 1
ATOM 2222 C CA . ASP A 1 277 ? -0.724 8.562 -22.185 1.00 91.69 277 ASP A CA 1
ATOM 2223 C C . ASP A 1 277 ? 0.782 8.229 -22.153 1.00 91.69 277 ASP A C 1
ATOM 2225 O O . ASP A 1 277 ? 1.236 7.457 -22.991 1.00 91.69 277 ASP A O 1
ATOM 2229 N N . ILE A 1 278 ? 1.508 8.636 -21.097 1.00 91.25 278 ILE A N 1
ATOM 2230 C CA . ILE A 1 278 ? 2.926 8.275 -20.870 1.00 91.25 278 ILE A CA 1
ATOM 2231 C C . ILE A 1 278 ? 3.142 6.753 -20.875 1.00 91.25 278 ILE A C 1
ATOM 2233 O O . ILE A 1 278 ? 4.061 6.249 -21.524 1.00 91.25 278 ILE A O 1
ATOM 2237 N N . ILE A 1 279 ? 2.303 6.007 -20.147 1.00 93.44 279 ILE A N 1
ATOM 2238 C CA . ILE A 1 279 ? 2.393 4.540 -20.084 1.00 93.44 279 ILE A CA 1
ATOM 2239 C C . ILE A 1 279 ? 2.136 3.926 -21.463 1.00 93.44 279 ILE A C 1
ATOM 2241 O O . ILE A 1 279 ? 2.876 3.040 -21.891 1.00 93.44 279 ILE A O 1
ATOM 2245 N N . ALA A 1 280 ? 1.112 4.408 -22.164 1.00 94.00 280 ALA A N 1
ATOM 2246 C CA . ALA A 1 280 ? 0.732 3.907 -23.473 1.00 94.00 280 ALA A CA 1
ATOM 2247 C C . ALA A 1 280 ? 1.786 4.228 -24.546 1.00 94.00 280 ALA A C 1
ATOM 2249 O O . ALA A 1 280 ? 2.041 3.387 -25.404 1.00 94.00 280 ALA A O 1
ATOM 2250 N N . ASP A 1 281 ? 2.424 5.399 -24.493 1.00 93.50 281 ASP A N 1
ATOM 2251 C CA . ASP A 1 281 ? 3.525 5.775 -25.387 1.00 93.50 281 ASP A CA 1
ATOM 2252 C C . ASP A 1 281 ? 4.738 4.866 -25.195 1.00 93.50 281 ASP A C 1
ATOM 2254 O O . ASP A 1 281 ? 5.257 4.318 -26.170 1.00 93.50 281 ASP A O 1
ATOM 2258 N N . ALA A 1 282 ? 5.144 4.629 -23.943 1.00 94.44 282 ALA A N 1
ATOM 2259 C CA . ALA A 1 282 ? 6.242 3.714 -23.641 1.00 94.44 282 ALA A CA 1
ATOM 2260 C C . ALA A 1 282 ? 5.954 2.290 -24.145 1.00 94.44 282 ALA A C 1
ATOM 2262 O O . ALA A 1 282 ? 6.826 1.658 -24.741 1.00 94.44 282 ALA A O 1
ATOM 2263 N N . GLN A 1 283 ? 4.722 1.804 -23.960 1.00 94.62 283 GLN A N 1
ATOM 2264 C CA . GLN A 1 283 ? 4.292 0.495 -24.456 1.00 94.62 283 GLN A CA 1
ATOM 2265 C C . GLN A 1 283 ? 4.291 0.426 -25.989 1.00 94.62 283 GLN A C 1
ATOM 2267 O O . GLN A 1 283 ? 4.831 -0.527 -26.546 1.00 94.62 283 GLN A O 1
ATOM 2272 N N . ARG A 1 284 ? 3.752 1.439 -26.681 1.00 94.69 284 ARG A N 1
ATOM 2273 C CA . ARG A 1 284 ? 3.740 1.500 -28.155 1.00 94.69 284 ARG A CA 1
ATOM 2274 C C . ARG A 1 284 ? 5.149 1.495 -28.742 1.00 94.69 284 ARG A C 1
ATOM 2276 O O . ARG A 1 284 ? 5.417 0.746 -29.682 1.00 94.69 284 ARG A O 1
ATOM 2283 N N . LEU A 1 285 ? 6.052 2.301 -28.181 1.00 94.19 285 LEU A N 1
ATOM 2284 C CA . LEU A 1 285 ? 7.448 2.332 -28.620 1.00 94.19 285 LEU A CA 1
ATOM 2285 C C . LEU A 1 285 ? 8.109 0.967 -28.414 1.00 94.19 285 LEU A C 1
ATOM 2287 O O . LEU A 1 285 ? 8.684 0.429 -29.360 1.00 94.19 285 LEU A O 1
ATOM 2291 N N . ALA A 1 286 ? 7.927 0.352 -27.242 1.00 94.06 286 ALA A N 1
ATOM 2292 C CA . ALA A 1 286 ? 8.439 -0.986 -26.960 1.00 94.06 286 ALA A CA 1
ATOM 2293 C C . ALA A 1 286 ? 7.887 -2.056 -27.916 1.00 94.06 286 ALA A C 1
ATOM 2295 O O . ALA A 1 286 ? 8.621 -2.945 -28.340 1.00 94.06 286 ALA A O 1
ATOM 2296 N N . GLU A 1 287 ? 6.604 -1.992 -28.278 1.00 92.94 287 GLU A N 1
ATOM 2297 C CA . GLU A 1 287 ? 5.986 -2.929 -29.222 1.00 92.94 287 GLU A CA 1
ATOM 2298 C C . GLU A 1 287 ? 6.593 -2.834 -30.625 1.00 92.94 287 GLU A C 1
ATOM 2300 O O . GLU A 1 287 ? 6.780 -3.866 -31.280 1.00 92.94 287 GLU A O 1
ATOM 2305 N N . SER A 1 288 ? 6.935 -1.619 -31.063 1.00 90.69 288 SER A N 1
ATOM 2306 C CA . SER A 1 288 ? 7.624 -1.379 -32.336 1.00 90.69 288 SER A CA 1
ATOM 2307 C C . SER A 1 288 ? 9.130 -1.666 -32.294 1.00 90.69 288 SER A C 1
ATOM 2309 O O . SER A 1 288 ? 9.748 -1.811 -33.347 1.00 90.69 288 SER A O 1
ATOM 2311 N N . HIS A 1 289 ? 9.716 -1.786 -31.099 1.00 89.62 289 HIS A N 1
ATOM 2312 C CA . HIS A 1 289 ? 11.144 -2.023 -30.922 1.00 89.62 289 HIS A CA 1
ATOM 2313 C C . HIS A 1 289 ? 11.534 -3.457 -31.311 1.00 89.62 289 HIS A C 1
ATOM 2315 O O . HIS A 1 289 ? 10.844 -4.437 -30.984 1.00 89.62 289 HIS A O 1
ATOM 2321 N N . GLU A 1 290 ? 12.665 -3.603 -32.001 1.00 90.62 290 GLU A N 1
ATOM 2322 C CA . GLU A 1 290 ? 13.238 -4.914 -32.303 1.00 90.62 290 GLU A CA 1
ATOM 2323 C C . GLU A 1 290 ? 13.733 -5.598 -31.018 1.00 90.62 290 GLU A C 1
ATOM 2325 O O . GLU A 1 290 ? 14.105 -4.949 -30.043 1.00 90.62 290 GLU A O 1
ATOM 2330 N N . GLY A 1 291 ? 13.716 -6.929 -30.987 1.00 89.56 291 GLY A N 1
ATOM 2331 C CA . GLY A 1 291 ? 14.190 -7.703 -29.839 1.00 89.56 291 GLY A CA 1
ATOM 2332 C C . GLY A 1 291 ? 13.133 -8.602 -29.208 1.00 89.56 291 GLY A C 1
ATOM 2333 O O . GLY A 1 291 ? 12.015 -8.766 -29.700 1.00 89.56 291 GLY A O 1
ATOM 2334 N N . SER A 1 292 ? 13.530 -9.252 -28.120 1.00 92.50 292 SER A N 1
ATOM 2335 C CA . SER A 1 292 ? 12.700 -10.221 -27.405 1.00 92.50 292 SER A CA 1
ATOM 2336 C C . SER A 1 292 ? 11.586 -9.553 -26.589 1.00 92.50 292 SER A C 1
ATOM 2338 O O . SER A 1 292 ? 11.679 -8.391 -26.202 1.00 92.50 292 SER A O 1
ATOM 2340 N N . HIS A 1 293 ? 10.548 -10.316 -26.230 1.00 93.25 293 HIS A N 1
ATOM 2341 C CA . HIS A 1 293 ? 9.514 -9.834 -25.303 1.00 93.25 293 HIS A CA 1
ATOM 2342 C C . HIS A 1 293 ? 10.082 -9.401 -23.942 1.00 93.25 293 HIS A C 1
ATOM 2344 O O . HIS A 1 293 ? 9.532 -8.494 -23.323 1.00 93.25 293 HIS A O 1
ATOM 2350 N N . TRP A 1 294 ? 11.185 -10.015 -23.493 1.00 94.19 294 TRP A N 1
ATOM 2351 C CA . TRP A 1 294 ? 11.886 -9.591 -22.282 1.00 94.19 294 TRP A CA 1
ATOM 2352 C C . TRP A 1 294 ? 12.489 -8.193 -22.448 1.00 94.19 294 TRP A C 1
ATOM 2354 O O . TRP A 1 294 ? 12.190 -7.323 -21.636 1.00 94.19 294 TRP A O 1
ATOM 2364 N N . GLN A 1 295 ? 13.226 -7.960 -23.541 1.00 93.88 295 GLN A N 1
A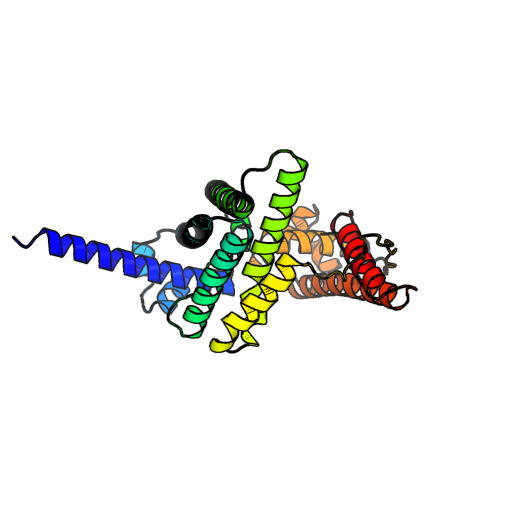TOM 2365 C CA . GLN A 1 295 ? 13.825 -6.657 -23.863 1.00 93.88 295 GLN A CA 1
ATOM 2366 C C . GLN A 1 295 ? 12.779 -5.544 -23.953 1.00 93.88 295 GLN A C 1
ATOM 2368 O O . GLN A 1 295 ? 12.969 -4.455 -23.418 1.00 93.88 295 GLN A O 1
ATOM 2373 N N . ARG A 1 296 ? 11.627 -5.829 -24.568 1.00 95.25 296 ARG A N 1
ATOM 2374 C CA . ARG A 1 296 ? 10.511 -4.875 -24.636 1.00 95.25 296 ARG A CA 1
ATOM 2375 C C . ARG A 1 296 ? 9.964 -4.532 -23.249 1.00 95.25 296 ARG A C 1
ATOM 2377 O O . ARG A 1 296 ? 9.709 -3.362 -22.961 1.00 95.25 296 ARG A O 1
ATOM 2384 N N . LEU A 1 297 ? 9.804 -5.532 -22.379 1.00 95.12 297 LEU A N 1
ATOM 2385 C CA . LEU A 1 297 ? 9.300 -5.340 -21.019 1.00 95.12 297 LEU A CA 1
ATOM 2386 C C . LEU A 1 297 ? 10.277 -4.537 -20.151 1.00 95.12 297 LEU A C 1
ATOM 2388 O O . LEU A 1 297 ? 9.861 -3.565 -19.523 1.00 95.12 297 LEU A O 1
ATOM 2392 N N . GLU A 1 298 ? 11.558 -4.914 -20.119 1.00 95.38 298 GLU A N 1
ATOM 2393 C CA . GLU A 1 298 ? 12.562 -4.192 -19.326 1.00 95.38 298 GLU A CA 1
ATOM 2394 C C . GLU A 1 298 ? 12.738 -2.751 -19.815 1.00 95.38 298 GLU A C 1
ATOM 2396 O O . GLU A 1 298 ? 12.784 -1.844 -18.989 1.00 95.38 298 GLU A O 1
ATOM 2401 N N . SER A 1 299 ? 12.730 -2.521 -21.132 1.00 96.19 299 SER A N 1
ATOM 2402 C CA . SER A 1 299 ? 12.849 -1.187 -21.735 1.00 96.19 299 SER A CA 1
ATOM 2403 C C . SER A 1 299 ? 11.641 -0.304 -21.422 1.00 96.19 299 SER A C 1
ATOM 2405 O O . SER A 1 299 ? 11.799 0.862 -21.060 1.00 96.19 299 SER A O 1
ATOM 2407 N N . THR A 1 300 ? 10.428 -0.872 -21.448 1.00 96.69 300 THR A N 1
ATOM 2408 C CA . THR A 1 300 ? 9.210 -0.168 -21.005 1.00 96.69 300 THR A CA 1
ATOM 2409 C C . THR A 1 300 ? 9.323 0.241 -19.537 1.00 96.69 300 THR A C 1
ATOM 2411 O O . THR A 1 300 ? 9.100 1.400 -19.198 1.00 96.69 300 THR A O 1
ATOM 2414 N N . ILE A 1 301 ? 9.690 -0.696 -18.655 1.00 95.44 301 ILE A N 1
ATOM 2415 C CA . ILE A 1 301 ? 9.814 -0.430 -17.216 1.00 95.44 301 ILE A CA 1
ATOM 2416 C C . ILE A 1 301 ? 10.901 0.617 -16.955 1.00 95.44 301 ILE A C 1
ATOM 2418 O O . ILE A 1 301 ? 10.657 1.569 -16.218 1.00 95.44 301 ILE A O 1
ATOM 2422 N N . ALA A 1 302 ? 12.078 0.470 -17.564 1.00 95.81 302 ALA A N 1
ATOM 2423 C CA . ALA A 1 302 ? 13.192 1.397 -17.403 1.00 95.81 302 ALA A CA 1
ATOM 2424 C C . ALA A 1 302 ? 12.833 2.809 -17.879 1.00 95.81 302 ALA A C 1
ATOM 2426 O O . ALA A 1 302 ? 13.083 3.766 -17.155 1.00 95.81 302 ALA A O 1
ATOM 2427 N N . THR A 1 303 ? 12.174 2.928 -19.034 1.00 95.75 303 THR A N 1
ATOM 2428 C CA . THR A 1 303 ? 11.700 4.213 -19.568 1.00 95.75 303 THR A CA 1
ATOM 2429 C C . THR A 1 303 ? 10.699 4.879 -18.625 1.00 95.75 303 THR A C 1
ATOM 2431 O O . THR A 1 303 ? 10.812 6.065 -18.331 1.00 95.75 303 THR A O 1
ATOM 2434 N N . LEU A 1 304 ? 9.727 4.128 -18.102 1.00 95.12 304 LEU A N 1
ATOM 2435 C CA . LEU A 1 304 ? 8.734 4.683 -17.178 1.00 95.12 304 LEU A CA 1
ATOM 2436 C C . LEU A 1 304 ? 9.347 5.088 -15.833 1.00 95.12 304 LEU A C 1
ATOM 2438 O O . LEU A 1 304 ? 8.939 6.097 -15.259 1.00 95.12 304 LEU A O 1
ATOM 2442 N N . LEU A 1 305 ? 10.333 4.335 -15.340 1.00 93.94 305 LEU A N 1
ATOM 2443 C CA . LEU A 1 305 ? 11.093 4.711 -14.148 1.00 93.94 305 LEU A CA 1
ATOM 2444 C C . LEU A 1 305 ? 11.917 5.980 -14.390 1.00 93.94 305 LEU A C 1
ATOM 2446 O O . LEU A 1 305 ? 11.900 6.867 -13.541 1.00 93.94 305 LEU A O 1
ATOM 2450 N N . ASP A 1 306 ? 12.585 6.095 -15.538 1.00 93.38 306 ASP A N 1
ATOM 2451 C CA . ASP A 1 306 ? 13.343 7.293 -15.915 1.00 93.38 306 ASP A CA 1
ATOM 2452 C C . ASP A 1 306 ? 12.441 8.536 -15.939 1.00 93.38 306 ASP A C 1
ATOM 2454 O O . ASP A 1 306 ? 12.721 9.528 -15.265 1.00 93.38 306 ASP A O 1
ATOM 2458 N N . VAL A 1 307 ? 11.270 8.437 -16.581 1.00 90.94 307 VAL A N 1
ATOM 2459 C CA . VAL A 1 307 ? 10.266 9.511 -16.576 1.00 90.94 307 VAL A CA 1
ATOM 2460 C C . VAL A 1 307 ? 9.827 9.857 -15.152 1.00 90.94 307 VAL A C 1
ATOM 2462 O O . VAL A 1 307 ? 9.791 11.038 -14.806 1.00 90.94 307 VAL A O 1
ATOM 2465 N N . GLN A 1 308 ? 9.535 8.858 -14.316 1.00 88.38 308 GLN A N 1
ATOM 2466 C CA . GLN A 1 308 ? 9.081 9.055 -12.936 1.00 88.38 308 GLN A CA 1
ATOM 2467 C C . GLN A 1 308 ? 10.119 9.762 -12.049 1.00 88.38 308 GLN A C 1
ATOM 2469 O O . GLN A 1 308 ? 9.727 10.472 -11.125 1.00 88.38 308 GLN A O 1
ATOM 2474 N N . PHE A 1 309 ? 11.418 9.578 -12.305 1.00 89.50 309 PHE A N 1
ATOM 2475 C CA . PHE A 1 309 ? 12.499 10.230 -11.553 1.00 89.50 309 PHE A CA 1
ATOM 24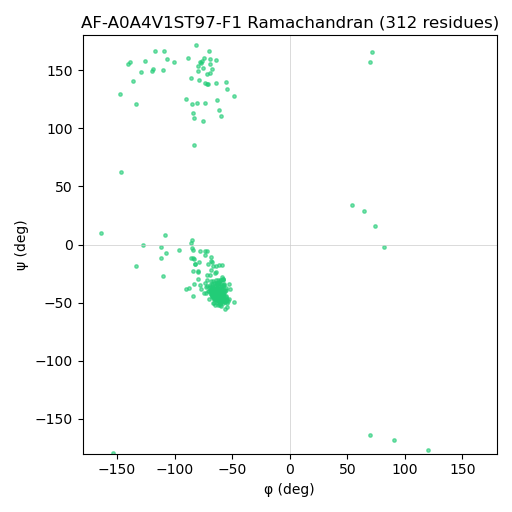76 C C . PHE A 1 309 ? 13.036 11.510 -12.212 1.00 89.50 309 PHE A C 1
ATOM 2478 O O . PHE A 1 309 ? 13.871 12.196 -11.620 1.00 89.50 309 PHE A O 1
ATOM 2485 N N . SER A 1 310 ? 12.557 11.848 -13.408 1.00 87.50 310 SER A N 1
ATOM 2486 C CA . SER A 1 310 ? 12.880 13.097 -14.100 1.00 87.50 310 SER A CA 1
ATOM 2487 C C . SER A 1 310 ? 12.031 14.277 -13.604 1.00 87.50 310 SER A C 1
ATOM 2489 O O . SER A 1 310 ? 11.031 14.104 -12.908 1.00 87.50 310 SER A O 1
ATOM 2491 N N . GLU A 1 311 ? 12.355 15.494 -14.051 1.00 78.75 311 GLU A N 1
ATOM 2492 C CA . GLU A 1 311 ? 11.526 16.690 -13.809 1.00 78.75 311 GLU A CA 1
ATOM 2493 C C . GLU A 1 311 ? 10.112 16.586 -14.413 1.00 78.75 311 GLU A C 1
ATOM 2495 O O . GLU A 1 311 ? 9.209 17.324 -14.018 1.00 78.75 311 GLU A O 1
ATOM 2500 N N . ARG A 1 312 ? 9.908 15.651 -15.351 1.00 72.50 312 ARG A N 1
ATOM 2501 C CA . ARG A 1 312 ? 8.620 15.377 -16.009 1.00 72.50 312 ARG A CA 1
ATOM 2502 C C . ARG A 1 312 ? 7.719 14.467 -15.170 1.00 72.50 312 ARG A C 1
ATOM 2504 O O . ARG A 1 312 ? 6.514 14.379 -15.447 1.00 72.50 312 ARG A O 1
ATOM 2511 N N . GLY A 1 313 ? 8.299 13.780 -14.187 1.00 73.19 313 GLY A N 1
ATOM 2512 C CA . GLY A 1 313 ? 7.595 12.944 -13.230 1.00 73.19 313 GLY A CA 1
ATOM 2513 C C . GLY A 1 313 ? 6.866 13.779 -12.169 1.00 73.19 313 GLY A C 1
ATOM 2514 O O . GLY A 1 313 ? 7.273 14.908 -11.861 1.00 73.19 313 GLY A O 1
ATOM 2515 N N . PRO A 1 314 ? 5.760 13.260 -11.610 1.00 59.88 314 PRO A N 1
ATOM 2516 C CA . PRO A 1 314 ? 5.206 13.814 -10.386 1.00 59.88 314 PRO A CA 1
ATOM 2517 C C . PRO A 1 314 ? 6.194 13.651 -9.233 1.00 59.88 314 PRO A C 1
ATOM 2519 O O . PRO A 1 314 ? 6.824 12.581 -9.116 1.00 59.88 314 PRO A O 1
#

Mean predicted aligned error: 5.98 Å

Radius of gyration: 23.26 Å; Cα contacts (8 Å, |Δi|>4): 289; chains: 1; bounding box: 52×55×78 Å

Sequence (314 aa):
MNAPDKIESGTKRFQAKRDAILAAAADAINEQSAKGMTFADVARRVGLNTTSVTYYFKRKEDLAAAAFEQTLDRLDAMLAEAAAYPDPESRVRRYLTVNMERLARIRRGEERDFAILSDLRAMEDPVKRELLERWRGVFRKTRSLWGAPANRAETDLYGARAHVLLENTFWLPAWLTRYEVDEYPRVEARLMDVFRHGIAAPGQSWAPDIFTLEHDEPEPGREAFLLAATRLINELGYRGASVQKIASELNVTKGSFYHHLDAKDELVIACYKRSFDIIADAQRLAESHEGSHWQRLESTIATLLDVQFSERGP

Nearest PDB structures (foldseek):
  9b7y-assembly1_D  TM=7.336E-01  e=8.678E-05  Mycobacterium tuberculosis H37Rv
  3vpr-assembly2_C  TM=6.859E-01  e=1.119E-04  Thermus thermophilus HB8
  3vpr-assembly2_D  TM=7.083E-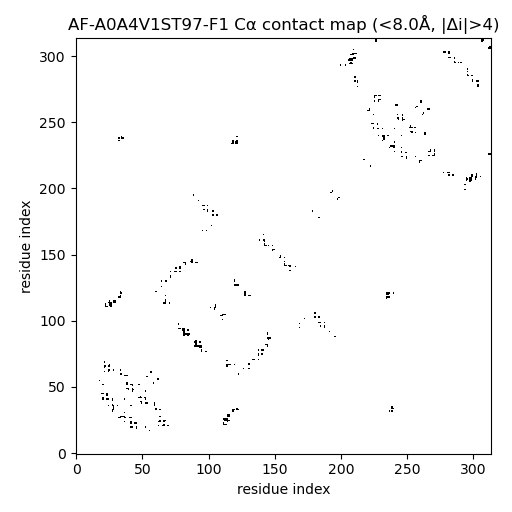01  e=3.516E-04  Thermus thermophilus HB8
  8t5y-assembly1_A-2  TM=6.885E-01  e=3.827E-04  Rhodococcus sp. USK13
  7ky1-assembly1_A  TM=5.291E-01  e=4.936E-04  Streptomyces coelicolor